Protein AF-A0A5P0ZSM6-F1 (afdb_monomer)

Foldseek 3Di:
DVVVVVVVVVCVVPPVPDLLCLLVQLVVLVVVCVVVLVVCLVPDDLVVLVVLLVVLLVLQAVLLQVLLVDDPVCSVVSPPDPVRNPQRHSNVSSVVSVLVNLVPDDLVPDDLVVLVCQLVCLVVVLVVSVVVRPPQDDSPGSPNSRYSSVVSNVSSVSSNVVVVVVPDPDPVVVVVCVVCVLLVQQLSVCLVVVCVVVVVVCVVPPPDDDPVSVVVSVVVSSVVSSVVSVVLCVDQPSVCVRRVDHPPDD

Sequence (250 aa):
SFKNVFSVVKTILYHPTSPTLWFMYPLIGIYILSPVIKTFVQNATTEMLVYVTAIWLVTCSLLPSLAVLLPKDMQTILELSPVASFFLVGGFTGYFILGYLLTKVKIENTNNWVLLAIFLIAGISGNYVSTAVPQIYDVNNGYYVTSIFIPIMSVAAFILLQKWGSRIKSPTTIKTFEFLSPLVFGVYLVHNLLILYVEPWFTNHVAIHGLAATFMRYIVVAILSIVIIWILNLIPGINYLLTGNSRKKK

Structure (mmCIF, N/CA/C/O backbone):
data_AF-A0A5P0ZSM6-F1
#
_entry.id   AF-A0A5P0ZSM6-F1
#
loop_
_atom_site.group_PDB
_atom_site.id
_atom_site.type_symbol
_atom_site.label_atom_id
_atom_site.label_alt_id
_atom_site.label_comp_id
_atom_site.label_asym_id
_atom_site.label_entity_id
_atom_site.label_seq_id
_atom_site.pdbx_PDB_ins_code
_atom_site.Cartn_x
_atom_site.Cartn_y
_atom_site.Cartn_z
_atom_site.occupancy
_atom_site.B_iso_or_equiv
_atom_site.auth_seq_id
_atom_site.auth_comp_id
_atom_site.auth_asym_id
_atom_site.auth_atom_id
_atom_site.pdbx_PDB_model_num
ATOM 1 N N . SER A 1 1 ? 5.399 -35.659 -15.687 1.00 47.53 1 SER A N 1
ATOM 2 C CA . SER A 1 1 ? 6.301 -36.299 -14.706 1.00 47.53 1 SER A CA 1
ATOM 3 C C . SER A 1 1 ? 6.266 -35.507 -13.403 1.00 47.53 1 SER A C 1
ATOM 5 O O . SER A 1 1 ? 6.729 -34.373 -13.384 1.00 47.53 1 SER A O 1
ATOM 7 N N . PHE A 1 2 ? 5.664 -36.055 -12.338 1.00 43.56 2 PHE A N 1
ATOM 8 C CA . PHE A 1 2 ? 5.436 -35.376 -11.044 1.00 43.56 2 PHE A CA 1
ATOM 9 C C . PHE A 1 2 ? 6.713 -34.832 -10.372 1.00 43.56 2 PHE A C 1
ATOM 11 O O . PHE A 1 2 ? 6.643 -33.861 -9.621 1.00 43.56 2 PHE A O 1
ATOM 18 N N . LYS A 1 3 ? 7.888 -35.391 -10.693 1.00 45.47 3 LYS A N 1
ATOM 19 C CA . LYS A 1 3 ? 9.190 -34.912 -10.197 1.00 45.47 3 LYS A CA 1
ATOM 20 C C . LYS A 1 3 ? 9.524 -33.485 -10.655 1.00 45.47 3 LYS A C 1
ATOM 22 O O . LYS A 1 3 ? 10.112 -32.741 -9.879 1.00 45.47 3 LYS A O 1
ATOM 27 N N . ASN A 1 4 ? 9.076 -33.081 -11.849 1.00 57.59 4 ASN A N 1
ATOM 28 C CA . ASN A 1 4 ? 9.259 -31.710 -12.343 1.00 57.59 4 ASN A CA 1
ATOM 29 C C . ASN A 1 4 ? 8.321 -30.712 -11.657 1.00 57.59 4 ASN A C 1
ATOM 31 O O . ASN A 1 4 ? 8.662 -29.548 -11.518 1.00 57.59 4 ASN A O 1
ATOM 35 N N . VAL A 1 5 ? 7.143 -31.152 -11.206 1.00 59.94 5 VAL A N 1
ATOM 36 C CA . VAL A 1 5 ? 6.208 -30.267 -10.495 1.00 59.94 5 VAL A CA 1
ATOM 37 C C . VAL A 1 5 ? 6.746 -29.960 -9.102 1.00 59.94 5 VAL A C 1
ATOM 39 O O . VAL A 1 5 ? 6.776 -28.804 -8.708 1.00 59.94 5 VAL A O 1
ATOM 42 N N . PHE A 1 6 ? 7.246 -30.967 -8.381 1.00 54.91 6 PHE A N 1
ATOM 43 C CA . PHE A 1 6 ? 7.847 -30.754 -7.063 1.00 54.91 6 PHE A CA 1
ATOM 44 C C . PHE A 1 6 ? 9.126 -29.918 -7.116 1.00 54.91 6 PHE A C 1
ATOM 46 O O . PHE A 1 6 ? 9.332 -29.094 -6.230 1.00 54.91 6 PHE A O 1
ATOM 53 N N . SER A 1 7 ? 9.968 -30.087 -8.142 1.00 55.31 7 SER A N 1
ATOM 54 C CA . SER A 1 7 ? 11.145 -29.232 -8.311 1.00 55.31 7 SER A CA 1
ATOM 55 C C . SER A 1 7 ? 10.753 -27.796 -8.648 1.00 55.31 7 SER A C 1
ATOM 57 O O . SER A 1 7 ? 11.293 -26.889 -8.034 1.00 55.31 7 SER A O 1
ATOM 59 N N . VAL A 1 8 ? 9.759 -27.577 -9.516 1.00 59.50 8 VAL A N 1
ATOM 60 C CA . VAL A 1 8 ? 9.237 -26.236 -9.833 1.00 59.50 8 VAL A CA 1
ATOM 61 C C . VAL A 1 8 ? 8.586 -25.583 -8.613 1.00 59.50 8 VAL A C 1
ATOM 63 O O . VAL A 1 8 ? 8.869 -24.426 -8.331 1.00 59.50 8 VAL A O 1
ATOM 66 N N . VAL A 1 9 ? 7.784 -26.316 -7.836 1.00 58.47 9 VAL A N 1
ATOM 67 C CA . VAL A 1 9 ? 7.204 -25.824 -6.574 1.00 58.47 9 VAL A CA 1
ATOM 68 C C . VAL A 1 9 ? 8.307 -25.474 -5.577 1.00 58.47 9 VAL A C 1
ATOM 70 O O . VAL A 1 9 ? 8.251 -24.420 -4.955 1.00 58.47 9 VAL A O 1
ATOM 73 N N . LYS A 1 10 ? 9.348 -26.304 -5.459 1.00 53.75 10 LYS A N 1
ATOM 74 C CA . LYS A 1 10 ? 10.505 -26.021 -4.604 1.00 53.75 10 LYS A CA 1
ATOM 75 C C . LYS A 1 10 ? 11.264 -24.782 -5.095 1.00 53.75 10 LYS A C 1
ATOM 77 O O . LYS A 1 10 ? 11.580 -23.910 -4.300 1.00 53.75 10 LYS A O 1
ATOM 82 N N . THR A 1 11 ? 11.492 -24.633 -6.393 1.00 55.41 11 THR A N 1
ATOM 83 C CA . THR A 1 11 ? 12.140 -23.439 -6.947 1.00 55.41 11 THR A CA 1
ATOM 84 C C . THR A 1 11 ? 11.299 -22.183 -6.719 1.00 55.41 11 THR A C 1
ATOM 86 O O . THR A 1 11 ? 11.859 -21.190 -6.284 1.00 55.41 11 THR A O 1
ATOM 89 N N . ILE A 1 12 ? 9.975 -22.236 -6.898 1.00 58.00 12 ILE A N 1
ATOM 90 C CA . ILE A 1 12 ? 9.053 -21.124 -6.600 1.00 58.00 12 ILE A CA 1
ATOM 91 C C . ILE A 1 12 ? 9.015 -20.802 -5.099 1.00 58.00 12 ILE A C 1
ATOM 93 O O . ILE A 1 12 ? 8.827 -19.651 -4.730 1.00 58.00 12 ILE A O 1
ATOM 97 N N . LEU A 1 13 ? 9.166 -21.786 -4.212 1.00 52.44 13 LEU A N 1
ATOM 98 C CA . LEU A 1 13 ? 9.126 -21.561 -2.762 1.00 52.44 13 LEU A CA 1
ATOM 99 C C . LEU A 1 13 ? 10.441 -21.014 -2.196 1.00 52.44 13 LEU A C 1
ATOM 101 O O . LEU A 1 13 ? 10.403 -20.236 -1.249 1.00 52.44 13 LEU A O 1
ATOM 105 N N . TYR A 1 14 ? 11.584 -21.430 -2.746 1.00 45.16 14 TYR A N 1
ATOM 106 C CA . TYR A 1 14 ? 12.905 -21.134 -2.179 1.00 45.16 14 TYR A CA 1
ATOM 107 C C . TYR A 1 14 ? 13.700 -20.077 -2.951 1.00 45.16 14 TYR A C 1
ATOM 109 O O . TYR A 1 14 ? 14.636 -19.507 -2.398 1.00 45.16 14 TYR A O 1
ATOM 117 N N . HIS A 1 15 ? 13.329 -19.783 -4.198 1.00 45.53 15 HIS A N 1
ATOM 118 C CA . HIS A 1 15 ? 13.915 -18.701 -4.978 1.00 45.53 15 HIS A CA 1
ATOM 119 C C . HIS A 1 15 ? 12.792 -17.810 -5.512 1.00 45.53 15 HIS A C 1
ATOM 121 O O . HIS A 1 15 ? 11.894 -18.322 -6.185 1.00 45.53 15 HIS A O 1
ATOM 127 N N . PRO A 1 16 ? 12.815 -16.485 -5.273 1.00 47.09 16 PRO A N 1
ATOM 128 C CA . PRO A 1 16 ? 11.906 -15.595 -5.970 1.00 47.09 16 PRO A CA 1
ATOM 129 C C . PRO A 1 16 ? 12.236 -15.682 -7.464 1.00 47.09 16 PRO A C 1
ATOM 131 O O . PRO A 1 16 ? 13.189 -15.083 -7.949 1.00 47.09 16 PRO A O 1
ATOM 134 N N . THR A 1 17 ? 11.449 -16.456 -8.213 1.00 47.47 17 THR A N 1
ATOM 135 C CA . THR A 1 17 ? 11.568 -16.577 -9.675 1.00 47.47 17 THR A CA 1
ATOM 136 C C . THR A 1 17 ? 11.282 -15.244 -10.377 1.00 47.47 17 THR A C 1
ATOM 138 O O . THR A 1 17 ? 11.544 -15.105 -11.567 1.00 47.47 17 THR A O 1
ATOM 141 N N . SER A 1 18 ? 10.753 -14.259 -9.640 1.00 52.56 18 SER A N 1
ATOM 142 C CA . SER A 1 18 ? 10.662 -12.858 -10.034 1.00 52.56 18 SER A CA 1
ATOM 143 C C . SER A 1 18 ? 10.715 -11.918 -8.806 1.00 52.56 18 SER A C 1
ATOM 145 O O . SER A 1 18 ? 10.079 -12.231 -7.792 1.00 52.56 18 SER A O 1
ATOM 147 N N . PRO A 1 19 ? 11.361 -10.733 -8.912 1.00 56.53 19 PRO A N 1
ATOM 148 C CA . PRO A 1 19 ? 11.331 -9.656 -7.915 1.00 56.53 19 PRO A CA 1
ATOM 149 C C . PRO A 1 19 ? 9.946 -9.086 -7.591 1.00 56.53 19 PRO A C 1
ATOM 151 O O . PRO A 1 19 ? 9.857 -8.210 -6.743 1.00 56.53 19 PRO A O 1
ATOM 154 N N . THR A 1 20 ? 8.863 -9.510 -8.252 1.00 57.12 20 THR A N 1
ATOM 155 C CA . THR A 1 20 ? 7.499 -9.034 -7.951 1.00 57.12 20 THR A CA 1
ATOM 156 C C . THR A 1 20 ? 6.663 -10.032 -7.160 1.00 57.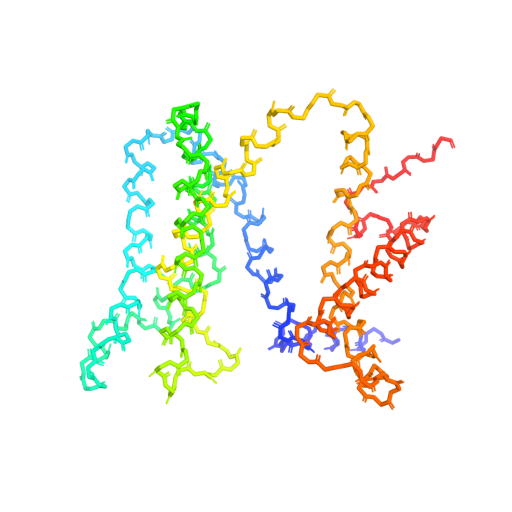12 20 THR A C 1
ATOM 158 O O . THR A 1 20 ? 5.756 -9.617 -6.441 1.00 57.12 20 THR A O 1
ATOM 161 N N . LEU A 1 21 ? 6.975 -11.330 -7.237 1.00 65.56 21 LEU A N 1
ATOM 162 C CA . LEU A 1 21 ? 6.226 -12.389 -6.549 1.00 65.56 21 LEU A CA 1
ATOM 163 C C . LEU A 1 21 ? 6.604 -12.524 -5.072 1.00 65.56 21 LEU A C 1
ATOM 165 O O . LEU A 1 21 ? 5.923 -13.230 -4.333 1.00 65.56 21 LEU A O 1
ATOM 169 N N . TRP A 1 22 ? 7.647 -11.827 -4.614 1.00 68.69 22 TRP A N 1
ATOM 170 C CA . TRP A 1 22 ? 8.063 -11.861 -3.212 1.00 68.69 22 TRP A CA 1
ATOM 171 C C . TRP A 1 22 ? 6.959 -11.412 -2.248 1.00 68.69 22 TRP A C 1
ATOM 173 O O . TRP A 1 22 ? 6.912 -11.899 -1.125 1.00 68.69 22 TRP A O 1
ATOM 183 N N . PHE A 1 23 ? 6.044 -10.535 -2.677 1.00 69.50 23 PHE A N 1
ATOM 184 C CA . PHE A 1 23 ? 4.922 -10.090 -1.849 1.00 69.50 23 PHE A CA 1
ATOM 185 C C . PHE A 1 23 ? 3.826 -11.167 -1.690 1.00 69.50 23 PHE A C 1
ATOM 187 O O . PHE A 1 23 ? 2.991 -11.073 -0.793 1.00 69.50 23 PHE A O 1
ATOM 194 N N . MET A 1 24 ? 3.869 -12.268 -2.450 1.00 73.25 24 MET A N 1
ATOM 195 C CA . MET A 1 24 ? 2.993 -13.420 -2.198 1.00 73.25 24 MET A CA 1
ATOM 196 C C . MET A 1 24 ? 3.317 -14.138 -0.890 1.00 73.25 24 MET A C 1
ATOM 198 O O . MET A 1 24 ? 2.395 -14.553 -0.190 1.00 73.25 24 MET A O 1
ATOM 202 N N . TYR A 1 25 ? 4.597 -14.282 -0.539 1.00 72.19 25 TYR A N 1
ATOM 203 C CA . TYR A 1 25 ? 5.002 -14.944 0.705 1.00 72.19 25 TYR A CA 1
ATOM 204 C C . TYR A 1 25 ? 4.432 -14.260 1.966 1.00 72.19 25 TYR A C 1
ATOM 206 O O . TYR A 1 25 ? 3.797 -14.956 2.765 1.00 72.19 25 TYR A O 1
ATOM 214 N N . PRO A 1 26 ? 4.570 -12.927 2.159 1.00 72.19 26 PRO A N 1
ATOM 215 C CA . PRO A 1 26 ? 3.960 -12.242 3.289 1.00 72.19 26 PRO A CA 1
ATOM 216 C C . PRO A 1 26 ? 2.431 -12.270 3.202 1.00 72.19 26 PRO A C 1
ATOM 218 O O . PRO A 1 26 ? 1.774 -12.482 4.218 1.00 72.19 26 PRO A O 1
ATOM 221 N N . LEU A 1 27 ? 1.848 -12.140 2.003 1.00 77.19 27 LEU A N 1
ATOM 222 C CA . LEU A 1 27 ? 0.398 -12.189 1.821 1.00 77.19 27 LEU A CA 1
ATOM 223 C C . LEU A 1 27 ? -0.181 -13.527 2.301 1.00 77.19 27 LEU A C 1
ATOM 225 O O . LEU A 1 27 ? -1.102 -13.525 3.110 1.00 77.19 27 LEU A O 1
ATOM 229 N N . ILE A 1 28 ? 0.392 -14.666 1.903 1.00 79.25 28 ILE A N 1
ATOM 230 C CA . ILE A 1 28 ? -0.037 -15.989 2.391 1.00 79.25 28 ILE A CA 1
ATOM 231 C C . ILE A 1 28 ? 0.058 -16.061 3.922 1.00 79.25 28 ILE A C 1
ATOM 233 O O . ILE A 1 28 ? -0.896 -16.490 4.574 1.00 79.25 28 ILE A O 1
ATOM 237 N N . GLY A 1 29 ? 1.169 -15.592 4.501 1.00 79.00 29 GLY A N 1
ATOM 238 C CA . GLY A 1 29 ? 1.360 -15.561 5.952 1.00 79.00 29 GLY A CA 1
ATOM 239 C C . GLY A 1 29 ? 0.264 -14.774 6.675 1.00 79.00 29 GLY A C 1
ATOM 240 O O . GLY A 1 29 ? -0.310 -15.255 7.651 1.00 79.00 29 GLY A O 1
ATOM 241 N N . ILE A 1 30 ? -0.099 -13.599 6.161 1.00 80.25 30 ILE A N 1
ATOM 242 C CA . ILE A 1 30 ? -1.153 -12.778 6.762 1.00 80.25 30 ILE A CA 1
ATOM 243 C C . ILE A 1 30 ? -2.535 -13.406 6.586 1.00 80.25 30 ILE A C 1
ATOM 245 O O . ILE A 1 30 ? -3.349 -13.331 7.500 1.00 80.25 30 ILE A O 1
ATOM 249 N N . TYR A 1 31 ? -2.826 -14.042 5.449 1.00 82.31 31 TYR A N 1
ATOM 250 C CA . TYR A 1 31 ? -4.112 -14.717 5.251 1.00 82.31 31 TYR A CA 1
ATOM 251 C C . TYR A 1 31 ? -4.299 -15.881 6.230 1.00 82.31 31 TYR A C 1
ATOM 253 O O . TYR A 1 31 ? -5.390 -16.044 6.775 1.00 82.31 31 TYR A O 1
ATOM 261 N N . ILE A 1 32 ? -3.234 -16.634 6.519 1.00 84.19 32 ILE A N 1
ATOM 262 C CA . ILE A 1 32 ? -3.245 -17.676 7.556 1.00 84.19 32 ILE A CA 1
ATOM 263 C C . ILE A 1 32 ? -3.488 -17.062 8.944 1.00 84.19 32 ILE A C 1
ATOM 265 O O . ILE A 1 32 ? -4.254 -17.610 9.735 1.00 84.19 32 ILE A O 1
ATOM 269 N N . LEU A 1 33 ? -2.880 -15.908 9.237 1.00 84.44 33 LEU A N 1
ATOM 270 C CA . LEU A 1 33 ? -3.062 -15.200 10.508 1.00 84.44 33 LEU A CA 1
ATOM 271 C C . LEU A 1 33 ? -4.349 -14.371 10.593 1.00 84.44 33 LEU A C 1
ATOM 273 O O . LEU A 1 33 ? -4.722 -13.942 11.683 1.00 84.44 33 LEU A O 1
ATOM 277 N N . SER A 1 34 ? -5.056 -14.161 9.484 1.00 86.56 34 SER A N 1
ATOM 278 C CA . SER A 1 34 ? -6.271 -13.349 9.404 1.00 86.56 34 SER A CA 1
ATOM 279 C C . SER A 1 34 ? -7.320 -13.675 10.479 1.00 86.56 34 SER A C 1
ATOM 281 O O . SER A 1 34 ? -7.778 -12.733 11.129 1.00 86.56 34 SER A O 1
ATOM 283 N N . PRO A 1 35 ? -7.689 -14.948 10.756 1.00 87.69 35 PRO A N 1
ATOM 284 C CA . PRO A 1 35 ? -8.624 -15.261 11.840 1.00 87.69 35 PRO A CA 1
ATOM 285 C C . PRO A 1 35 ? -8.110 -14.822 13.217 1.00 87.69 35 PRO A C 1
ATOM 287 O O . PRO A 1 35 ? -8.885 -14.306 14.019 1.00 87.69 35 PRO A O 1
ATOM 290 N N . VAL A 1 36 ? -6.809 -14.968 13.480 1.00 87.75 36 VAL A N 1
ATOM 291 C CA . VAL A 1 36 ? -6.187 -14.561 14.749 1.00 87.75 36 VAL A CA 1
ATOM 292 C C . VAL A 1 36 ? -6.189 -13.041 14.879 1.00 87.75 36 VAL A C 1
ATOM 294 O O . VAL A 1 36 ? -6.639 -12.513 15.895 1.00 87.75 36 VAL A O 1
ATOM 297 N N . ILE A 1 37 ? -5.756 -12.332 13.830 1.00 87.56 37 ILE A N 1
ATOM 298 C CA . ILE A 1 37 ? -5.754 -10.864 13.777 1.00 87.56 37 ILE A CA 1
ATOM 299 C C . ILE A 1 37 ? -7.179 -10.341 13.969 1.00 87.56 37 ILE A C 1
ATOM 301 O O . ILE A 1 37 ? -7.397 -9.430 14.762 1.00 87.56 37 ILE A O 1
ATOM 305 N N . LYS A 1 38 ? -8.165 -10.945 13.299 1.00 88.94 38 LYS A N 1
ATOM 306 C CA . LYS A 1 38 ? -9.576 -10.573 13.425 1.00 88.94 38 LYS A CA 1
ATOM 307 C C . LYS A 1 38 ? -10.069 -10.714 14.864 1.00 88.94 38 LYS A C 1
ATOM 309 O O . LYS A 1 38 ? -10.628 -9.758 15.395 1.00 88.94 38 LYS A O 1
ATOM 314 N N . THR A 1 39 ? -9.841 -11.862 15.503 1.00 90.69 39 THR A N 1
ATOM 315 C CA . THR A 1 39 ? -10.239 -12.078 16.901 1.00 90.69 39 THR A CA 1
ATOM 316 C C . THR A 1 39 ? -9.532 -11.101 17.840 1.00 90.69 39 THR A C 1
ATOM 318 O O . THR A 1 39 ? -10.177 -10.525 18.714 1.00 90.69 39 THR A O 1
ATOM 321 N N . PHE A 1 40 ? -8.236 -10.853 17.649 1.00 90.12 40 PHE A N 1
ATOM 322 C CA . PHE A 1 40 ? -7.484 -9.890 18.455 1.00 90.12 40 PHE A CA 1
ATOM 323 C C . PHE A 1 40 ? -8.072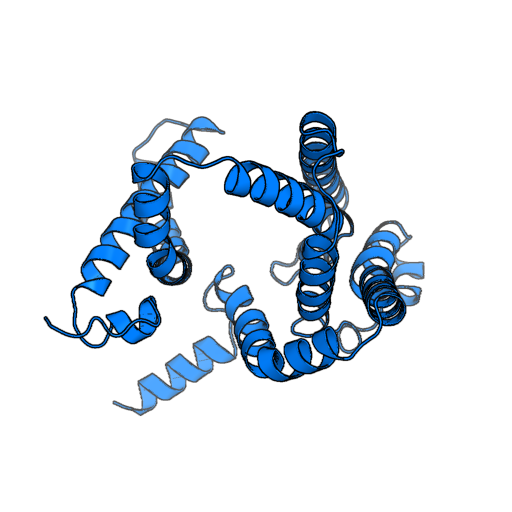 -8.478 18.344 1.00 90.12 40 PHE A C 1
ATOM 325 O O . PHE A 1 40 ? -8.412 -7.855 19.343 1.00 90.12 40 PHE A O 1
ATOM 332 N N . VAL A 1 41 ? -8.272 -8.001 17.119 1.00 90.62 41 VAL A N 1
ATOM 333 C CA . VAL A 1 41 ? -8.733 -6.642 16.819 1.00 90.62 41 VAL A CA 1
ATOM 334 C C . VAL A 1 41 ? -10.184 -6.375 17.259 1.00 90.62 41 VAL A C 1
ATOM 336 O O . VAL A 1 41 ? -10.555 -5.229 17.533 1.00 90.62 41 VAL A O 1
ATOM 339 N N . GLN A 1 42 ? -11.012 -7.419 17.337 1.00 89.00 42 GLN A N 1
ATOM 340 C CA . GLN A 1 42 ? -12.389 -7.328 17.830 1.00 89.00 42 GLN A CA 1
ATOM 341 C C . GLN A 1 42 ? -12.483 -7.267 19.358 1.00 89.00 42 GLN A C 1
ATOM 343 O O . GLN A 1 42 ? -13.375 -6.596 19.870 1.00 89.00 42 GLN A O 1
ATOM 348 N N . ASN A 1 43 ? -11.583 -7.946 20.072 1.00 91.81 43 ASN A N 1
ATOM 349 C CA . ASN A 1 43 ? -11.630 -8.046 21.534 1.00 91.81 43 ASN A CA 1
ATOM 350 C C . ASN A 1 43 ? -10.698 -7.051 22.246 1.00 91.81 43 ASN A C 1
ATOM 352 O O . ASN A 1 43 ? -10.923 -6.724 23.408 1.00 91.81 43 ASN A O 1
ATOM 356 N N . ALA A 1 44 ? -9.648 -6.573 21.576 1.00 91.38 44 ALA A N 1
ATOM 357 C CA . ALA A 1 44 ? -8.705 -5.621 22.149 1.00 91.38 44 ALA A CA 1
ATOM 358 C C . ALA A 1 44 ? -9.308 -4.213 22.277 1.00 91.38 44 ALA A C 1
ATOM 360 O O . ALA A 1 44 ? -10.083 -3.752 21.433 1.00 91.38 44 ALA A O 1
ATOM 361 N N . THR A 1 45 ? -8.892 -3.491 23.319 1.00 92.12 45 THR A N 1
ATOM 362 C CA . THR A 1 45 ? -9.241 -2.078 23.496 1.00 92.12 45 THR A CA 1
ATOM 363 C C . THR A 1 45 ? -8.546 -1.212 22.443 1.00 92.12 45 THR A C 1
ATOM 365 O O . THR A 1 45 ? -7.477 -1.552 21.931 1.00 92.12 45 THR A O 1
ATOM 368 N N . THR A 1 46 ? -9.126 -0.053 22.119 1.00 90.38 46 THR A N 1
ATOM 369 C CA . THR A 1 46 ? -8.519 0.888 21.160 1.00 90.38 46 THR A CA 1
ATOM 370 C C . THR A 1 46 ? -7.117 1.323 21.599 1.00 90.38 46 THR A C 1
ATOM 372 O O . THR A 1 46 ? -6.225 1.413 20.761 1.00 90.38 46 THR A O 1
ATOM 375 N N . GLU A 1 47 ? -6.898 1.527 22.900 1.00 91.88 47 GLU A N 1
ATOM 376 C CA . GLU A 1 47 ? -5.587 1.872 23.467 1.00 91.88 47 GLU A CA 1
ATOM 377 C C . GLU A 1 47 ? -4.545 0.781 23.210 1.00 91.88 47 GLU A C 1
ATOM 379 O O . GLU A 1 47 ? -3.436 1.080 22.772 1.00 91.88 47 GLU A O 1
ATOM 384 N N . MET A 1 48 ? -4.916 -0.491 23.392 1.00 89.94 48 MET A N 1
ATOM 385 C CA . MET A 1 48 ? -4.030 -1.622 23.118 1.00 89.94 48 MET A CA 1
ATOM 386 C C . MET A 1 48 ? -3.676 -1.711 21.630 1.00 89.94 48 MET A C 1
ATOM 388 O O . MET A 1 48 ? -2.523 -1.951 21.277 1.00 89.94 48 MET A O 1
ATOM 392 N N . LEU A 1 49 ? -4.649 -1.481 20.747 1.00 91.12 49 LEU A N 1
ATOM 393 C CA . LEU A 1 49 ? -4.410 -1.470 19.304 1.00 91.12 49 LEU A CA 1
ATOM 394 C C . LEU A 1 49 ? -3.463 -0.337 18.895 1.00 91.12 49 LEU A C 1
ATOM 396 O O . LEU A 1 49 ? -2.563 -0.562 18.085 1.00 91.12 49 LEU A O 1
ATOM 400 N N . VAL A 1 50 ? -3.626 0.858 19.472 1.00 92.06 50 VAL A N 1
ATOM 401 C CA . VAL A 1 50 ? -2.714 1.991 19.255 1.00 92.06 50 VAL A CA 1
ATOM 402 C C . VAL A 1 50 ? -1.320 1.667 19.786 1.00 92.06 50 VAL A C 1
ATOM 404 O O . VAL A 1 50 ? -0.346 1.890 19.075 1.00 92.06 50 VAL A O 1
ATOM 407 N N . TYR A 1 51 ? -1.216 1.085 20.981 1.00 90.06 51 TYR A N 1
ATOM 408 C CA . TYR A 1 51 ? 0.055 0.686 21.587 1.00 90.06 51 TYR A CA 1
ATOM 409 C C . TYR A 1 51 ? 0.824 -0.320 20.720 1.00 90.06 51 TYR A C 1
ATOM 411 O O . TYR A 1 51 ? 1.981 -0.083 20.377 1.00 90.06 51 TYR A O 1
ATOM 419 N N . VAL A 1 52 ? 0.173 -1.407 20.291 1.00 88.94 52 VAL A N 1
ATOM 420 C CA . VAL A 1 52 ? 0.791 -2.423 19.422 1.00 88.94 52 VAL A CA 1
ATOM 421 C C . VAL A 1 52 ? 1.191 -1.822 18.075 1.00 88.94 52 VAL A C 1
ATOM 423 O O . VAL A 1 52 ? 2.286 -2.088 17.581 1.00 88.94 52 VAL A O 1
ATOM 426 N N . THR A 1 53 ? 0.340 -0.969 17.499 1.00 89.94 53 THR A N 1
ATOM 427 C CA . THR A 1 53 ? 0.647 -0.286 16.236 1.00 89.94 53 THR A CA 1
ATOM 428 C C . THR A 1 53 ? 1.826 0.669 16.393 1.00 89.94 53 THR A C 1
ATOM 430 O O . THR A 1 53 ? 2.672 0.716 15.509 1.00 89.94 53 THR A O 1
ATOM 433 N N . ALA A 1 54 ? 1.933 1.393 17.510 1.00 88.31 54 ALA A N 1
ATOM 434 C CA . ALA A 1 54 ? 3.048 2.291 17.791 1.00 88.31 54 ALA A CA 1
ATOM 435 C C . ALA A 1 54 ? 4.367 1.524 17.955 1.00 88.31 54 ALA A C 1
ATOM 437 O O . ALA A 1 54 ? 5.364 1.901 17.346 1.00 88.31 54 ALA A O 1
ATOM 438 N N . ILE A 1 55 ? 4.367 0.412 18.701 1.00 86.56 55 ILE A N 1
ATOM 439 C CA . ILE A 1 55 ? 5.540 -0.470 18.814 1.00 86.56 55 ILE A CA 1
ATOM 440 C C . ILE A 1 55 ? 5.961 -0.978 17.442 1.00 86.56 55 ILE A C 1
ATOM 442 O O . ILE A 1 55 ? 7.145 -0.951 17.110 1.00 86.56 55 ILE A O 1
ATOM 446 N N . TRP A 1 56 ? 5.005 -1.426 16.632 1.00 87.00 56 TRP A N 1
ATOM 447 C CA . TRP A 1 56 ? 5.281 -1.876 15.277 1.00 87.00 56 TRP A CA 1
ATOM 448 C C . TRP A 1 56 ? 5.876 -0.751 14.421 1.00 87.00 56 TRP A C 1
ATOM 450 O O . TRP A 1 56 ? 6.912 -0.951 13.796 1.00 87.00 56 TRP A O 1
ATOM 460 N N . LEU A 1 57 ? 5.291 0.448 14.448 1.00 86.00 57 LEU A N 1
ATOM 461 C CA . LEU A 1 57 ? 5.784 1.606 13.700 1.00 86.00 57 LEU A CA 1
ATOM 462 C C . LEU A 1 57 ? 7.216 1.964 14.105 1.00 86.00 57 LEU A C 1
ATOM 464 O O . LEU A 1 57 ? 8.047 2.264 13.252 1.00 86.00 57 LEU A O 1
ATOM 468 N N . VAL A 1 58 ? 7.520 1.900 15.403 1.00 83.38 58 VAL A N 1
ATOM 469 C CA . VAL A 1 58 ? 8.858 2.187 15.920 1.00 83.38 58 VAL A CA 1
ATOM 470 C C . VAL A 1 58 ? 9.849 1.106 15.498 1.00 83.38 58 VAL A C 1
ATOM 472 O O . VAL A 1 58 ? 10.885 1.416 14.918 1.00 83.38 58 VAL A O 1
ATOM 475 N N . THR A 1 59 ? 9.530 -0.160 15.749 1.00 77.00 59 THR A N 1
ATOM 476 C CA . THR A 1 59 ? 10.463 -1.280 15.549 1.00 77.00 59 THR A CA 1
ATOM 477 C C . THR A 1 59 ? 10.641 -1.661 14.084 1.00 77.00 59 THR A C 1
ATOM 479 O O . THR A 1 59 ? 11.756 -1.936 13.655 1.00 77.00 59 THR A O 1
ATOM 482 N N . CYS A 1 60 ? 9.559 -1.652 13.306 1.00 75.75 60 CYS A N 1
ATOM 483 C CA . CYS A 1 60 ? 9.552 -2.094 11.916 1.00 75.75 60 CYS A CA 1
ATOM 484 C C . CYS A 1 60 ? 9.729 -0.950 10.919 1.00 75.75 60 CYS A C 1
ATOM 486 O O . CYS A 1 60 ? 9.988 -1.246 9.754 1.00 75.75 60 CYS A O 1
ATOM 488 N N . SER A 1 61 ? 9.596 0.320 11.334 1.00 77.69 61 SER A N 1
ATOM 489 C CA . SER A 1 61 ? 9.774 1.442 10.406 1.00 77.69 61 SER A CA 1
ATOM 490 C C . SER A 1 61 ? 10.678 2.572 10.871 1.00 77.69 61 SER A C 1
ATOM 492 O O . SER A 1 61 ? 11.603 2.946 10.148 1.00 77.69 61 SER A O 1
ATOM 494 N N . LEU A 1 62 ? 10.462 3.118 12.067 1.00 79.50 62 LEU A N 1
ATOM 495 C CA . LEU A 1 62 ? 11.234 4.263 12.549 1.00 79.50 62 LEU A CA 1
ATOM 496 C C . LEU A 1 62 ? 12.699 3.894 12.801 1.00 79.50 62 LEU A C 1
ATOM 498 O O . LEU A 1 62 ? 13.581 4.577 12.292 1.00 79.50 62 LEU A O 1
ATOM 502 N N . LEU A 1 63 ? 12.962 2.811 13.539 1.00 75.00 63 LEU A N 1
ATOM 503 C CA . LEU A 1 63 ? 14.322 2.367 13.855 1.00 75.00 63 LEU A CA 1
ATOM 504 C C . LEU A 1 63 ? 15.131 2.029 12.590 1.00 75.00 63 LEU A C 1
ATOM 506 O O . LEU A 1 63 ? 16.211 2.602 12.443 1.00 75.00 63 LEU A O 1
ATOM 510 N N . PRO A 1 64 ? 14.617 1.232 11.626 1.00 72.31 64 PRO A N 1
ATOM 511 C CA . PRO A 1 64 ? 15.299 1.030 10.347 1.00 72.31 64 PRO A CA 1
ATOM 512 C C . PRO A 1 64 ? 15.545 2.335 9.582 1.00 72.31 64 PRO A C 1
ATOM 514 O O . PRO A 1 64 ? 16.597 2.510 8.976 1.00 72.31 64 PRO A O 1
ATOM 517 N N . SER A 1 65 ? 14.600 3.281 9.631 1.00 73.19 65 SER A N 1
ATOM 518 C CA . SER A 1 65 ? 14.747 4.576 8.954 1.00 73.19 65 SER A CA 1
ATOM 519 C C . SER A 1 65 ? 15.850 5.439 9.562 1.00 73.19 65 SER A C 1
ATOM 521 O O . SER A 1 65 ? 16.588 6.087 8.825 1.00 73.19 65 SER A O 1
ATOM 523 N N . LEU A 1 66 ? 15.977 5.430 10.891 1.00 74.25 66 LEU A N 1
ATOM 524 C CA . LEU A 1 66 ? 17.011 6.159 11.624 1.00 74.25 66 LEU A CA 1
ATOM 525 C C . LEU A 1 66 ? 18.387 5.500 11.501 1.00 74.25 66 LEU A C 1
ATOM 527 O O . LEU A 1 66 ? 19.380 6.215 11.395 1.00 74.25 66 LEU A O 1
ATOM 531 N N . ALA A 1 67 ? 18.451 4.165 11.466 1.00 70.44 67 ALA A N 1
ATOM 532 C CA . ALA A 1 67 ? 19.701 3.426 11.291 1.00 70.44 67 ALA A CA 1
ATOM 533 C C . ALA A 1 67 ? 20.432 3.854 10.009 1.00 70.44 67 ALA A C 1
ATOM 535 O O . ALA A 1 67 ? 21.637 4.075 10.024 1.00 70.44 67 ALA A O 1
ATOM 536 N N . VAL A 1 68 ? 19.691 4.087 8.925 1.00 66.06 68 VAL A N 1
ATOM 537 C CA . VAL A 1 68 ? 20.253 4.526 7.637 1.00 66.06 68 VAL A CA 1
ATOM 538 C C . VAL A 1 68 ? 20.836 5.945 7.668 1.00 66.06 68 VAL A C 1
ATOM 540 O O . VAL A 1 68 ? 21.689 6.272 6.846 1.00 66.06 68 VAL A O 1
ATOM 543 N N . LEU A 1 69 ? 20.434 6.781 8.629 1.00 67.19 69 LEU A N 1
ATOM 544 C CA . LEU A 1 69 ? 21.004 8.118 8.825 1.00 67.19 69 LEU A CA 1
ATOM 545 C C . LEU A 1 69 ? 22.266 8.106 9.704 1.00 67.19 69 LEU A C 1
ATOM 547 O O . LEU A 1 69 ? 22.936 9.134 9.810 1.00 67.19 69 LEU A O 1
ATOM 551 N N . LEU A 1 70 ? 22.597 6.975 10.338 1.00 66.94 70 LEU A N 1
ATOM 552 C CA . LEU A 1 70 ? 23.773 6.849 11.194 1.00 66.94 70 LEU A CA 1
ATOM 553 C C . LEU A 1 70 ? 25.029 6.431 10.406 1.00 66.94 70 LEU A C 1
ATOM 555 O O . LEU A 1 70 ? 24.934 5.687 9.422 1.00 66.94 70 LEU A O 1
ATOM 559 N N . PRO A 1 71 ? 26.229 6.852 10.860 1.00 61.75 71 PRO A N 1
ATOM 560 C CA . PRO A 1 71 ? 27.500 6.339 10.352 1.00 61.75 71 PRO A CA 1
ATOM 561 C C . PRO A 1 71 ? 27.566 4.809 10.454 1.00 61.75 71 PRO A C 1
ATOM 563 O O . PRO A 1 71 ? 27.068 4.242 11.427 1.00 61.75 71 PRO A O 1
ATOM 566 N N . LYS A 1 72 ? 28.215 4.149 9.483 1.00 60.94 72 LYS A N 1
ATOM 567 C CA . LYS A 1 72 ? 28.289 2.675 9.364 1.00 60.94 72 LYS A CA 1
ATOM 568 C C . LYS A 1 72 ? 28.703 1.963 10.657 1.00 60.94 72 LYS A C 1
ATOM 570 O O . LYS A 1 72 ? 28.162 0.908 10.961 1.00 60.94 72 LYS A O 1
ATOM 575 N N . ASP A 1 73 ? 29.571 2.578 11.455 1.00 57.81 73 ASP A N 1
ATOM 576 C CA . ASP A 1 73 ? 30.076 2.008 12.712 1.00 57.81 73 ASP A CA 1
ATOM 577 C C . ASP A 1 73 ? 29.018 1.950 13.834 1.00 57.81 73 ASP A C 1
ATOM 579 O O . ASP A 1 73 ? 29.169 1.203 14.798 1.00 57.81 73 ASP A O 1
ATOM 583 N N . MET A 1 74 ? 27.930 2.721 13.711 1.00 56.94 74 MET A N 1
ATOM 584 C CA . MET A 1 74 ? 26.812 2.768 14.662 1.00 56.94 74 MET A CA 1
ATOM 585 C C . MET A 1 74 ? 25.527 2.122 14.120 1.00 56.94 74 MET A C 1
ATOM 587 O O . MET A 1 74 ? 24.554 2.002 14.866 1.00 56.94 74 MET A O 1
ATOM 591 N N . GLN A 1 75 ? 25.506 1.686 12.852 1.00 57.59 75 GLN A N 1
ATOM 592 C CA . GLN A 1 75 ? 24.333 1.051 12.230 1.00 57.59 75 GLN A CA 1
ATOM 593 C C . GLN A 1 75 ? 23.950 -0.241 12.958 1.00 57.59 75 GLN A C 1
ATOM 595 O O . GLN A 1 75 ? 22.782 -0.440 13.283 1.00 57.59 75 GLN A O 1
ATOM 600 N N . THR A 1 76 ? 24.939 -1.032 13.374 1.00 54.97 76 THR A N 1
ATOM 601 C CA . THR A 1 76 ? 24.763 -2.295 14.110 1.00 54.97 76 THR A CA 1
ATOM 602 C C . THR A 1 76 ? 24.048 -2.141 15.461 1.00 54.97 76 THR A C 1
ATOM 604 O O . THR A 1 76 ? 23.549 -3.121 16.004 1.00 54.97 76 THR A O 1
ATOM 607 N N . ILE A 1 77 ? 23.993 -0.927 16.029 1.00 56.34 77 ILE A N 1
ATOM 608 C CA . ILE A 1 77 ? 23.325 -0.655 17.315 1.00 56.34 77 ILE A CA 1
ATOM 609 C C . ILE A 1 77 ? 21.804 -0.539 17.129 1.00 56.34 77 ILE A C 1
ATOM 611 O O . ILE A 1 77 ? 21.042 -0.906 18.023 1.00 56.34 77 ILE A O 1
ATOM 615 N N . LEU A 1 78 ? 21.358 -0.025 15.976 1.00 54.88 78 LEU A N 1
ATOM 616 C CA . LEU A 1 78 ? 19.939 0.159 15.648 1.00 54.88 78 LEU A CA 1
ATOM 617 C C . LEU A 1 78 ? 19.401 -0.886 14.665 1.00 54.88 78 LEU A C 1
ATOM 619 O O . LEU A 1 78 ? 18.184 -1.028 14.528 1.00 54.88 78 LEU A O 1
ATOM 623 N N . GLU A 1 79 ? 20.281 -1.632 14.001 1.00 54.25 79 GLU A N 1
ATOM 624 C CA . GLU A 1 79 ? 19.915 -2.812 13.231 1.00 54.25 79 GLU A CA 1
ATOM 625 C C . GLU A 1 79 ? 19.507 -3.940 14.181 1.00 54.25 79 GLU A C 1
ATOM 627 O O . GLU A 1 79 ? 20.308 -4.745 14.656 1.00 54.25 79 GLU A O 1
ATOM 632 N N . LEU A 1 80 ? 18.201 -4.025 14.437 1.00 52.91 80 LEU A N 1
ATOM 633 C CA . LEU A 1 80 ? 17.589 -5.282 14.846 1.00 52.91 80 LEU A CA 1
ATOM 634 C C . LEU A 1 80 ? 18.004 -6.335 13.810 1.00 52.91 80 LEU A C 1
ATOM 636 O O . LEU A 1 80 ? 17.699 -6.175 12.629 1.00 52.91 80 LEU A O 1
ATOM 640 N N . SER A 1 81 ? 18.729 -7.370 14.257 1.00 45.41 81 SER A N 1
ATOM 641 C CA . SER A 1 81 ? 19.195 -8.498 13.436 1.00 45.41 81 SER A CA 1
ATOM 642 C C . SER A 1 81 ? 18.168 -8.875 12.354 1.00 45.41 81 SER A C 1
ATOM 644 O O . SER A 1 81 ? 16.976 -8.879 12.658 1.00 45.41 81 SER A O 1
ATOM 646 N N . PRO A 1 82 ? 18.571 -9.285 11.137 1.00 47.53 82 PRO A N 1
ATOM 647 C CA . PRO A 1 82 ? 17.654 -9.799 10.111 1.00 47.53 82 PRO A CA 1
ATOM 648 C C . PRO A 1 82 ? 16.714 -10.926 10.591 1.00 47.53 82 PRO A C 1
ATOM 650 O O . PRO A 1 82 ? 15.708 -11.213 9.954 1.00 47.53 82 PRO A O 1
ATOM 653 N N . VAL A 1 83 ? 17.047 -11.573 11.716 1.00 38.56 83 VAL A N 1
ATOM 654 C CA . VAL A 1 83 ? 16.228 -12.585 12.405 1.00 38.56 83 VAL A CA 1
ATOM 655 C C . VAL A 1 83 ? 15.205 -11.955 13.369 1.00 38.56 83 VAL A C 1
ATOM 657 O O . VAL A 1 83 ? 14.138 -12.517 13.597 1.00 38.56 83 VAL A O 1
ATOM 660 N N . ALA A 1 84 ? 15.520 -10.788 13.935 1.00 40.97 84 ALA A N 1
ATOM 661 C CA . ALA A 1 84 ? 14.643 -9.983 14.788 1.00 40.97 84 ALA A CA 1
ATOM 662 C C . ALA A 1 84 ? 13.751 -9.020 13.986 1.00 40.97 84 ALA A C 1
ATOM 664 O O . ALA A 1 84 ? 12.678 -8.635 14.457 1.00 40.97 84 ALA A O 1
ATOM 665 N N . SER A 1 85 ? 14.155 -8.641 12.770 1.00 48.22 85 SER A N 1
ATOM 666 C CA . SER A 1 85 ? 13.256 -8.001 11.824 1.00 48.22 85 SER A CA 1
ATOM 667 C C . SER A 1 85 ? 12.221 -9.047 11.413 1.00 48.22 85 SER A C 1
ATOM 669 O O . SER A 1 85 ? 12.495 -10.022 10.720 1.00 48.22 85 SER A O 1
ATOM 671 N N . PHE A 1 86 ? 10.996 -8.885 11.909 1.00 51.09 86 PHE A N 1
ATOM 672 C CA . PHE A 1 86 ? 9.827 -9.694 11.563 1.00 51.09 86 PHE A CA 1
ATOM 673 C C . PHE A 1 86 ? 9.412 -9.454 10.092 1.00 51.09 86 PHE A C 1
ATOM 675 O O . PHE A 1 86 ? 8.269 -9.102 9.792 1.00 51.09 86 PHE A O 1
ATOM 682 N N . PHE A 1 87 ? 10.356 -9.604 9.166 1.00 51.59 87 PHE A N 1
ATOM 683 C CA . PHE A 1 87 ? 10.382 -8.964 7.858 1.00 51.59 87 PHE A CA 1
ATOM 684 C C . PHE A 1 87 ? 9.226 -9.396 6.952 1.00 51.59 87 PHE A C 1
ATOM 686 O O . PHE A 1 87 ? 8.743 -8.614 6.141 1.00 51.59 87 PHE A O 1
ATOM 693 N N . LEU A 1 88 ? 8.722 -10.618 7.128 1.00 50.91 88 LEU A N 1
ATOM 694 C CA . LEU A 1 88 ? 7.700 -11.165 6.238 1.00 50.91 88 LEU A CA 1
ATOM 695 C C . LEU A 1 88 ? 6.293 -11.189 6.840 1.00 50.91 88 LEU A C 1
ATOM 697 O O . LEU A 1 88 ? 5.328 -11.033 6.107 1.00 50.91 88 LEU A O 1
ATOM 701 N N . VAL A 1 89 ? 6.122 -11.344 8.154 1.00 52.09 89 VAL A N 1
ATOM 702 C CA . VAL A 1 89 ? 4.770 -11.510 8.728 1.00 52.09 89 VAL A CA 1
ATOM 703 C C . VAL A 1 89 ? 4.432 -10.427 9.746 1.00 52.09 89 VAL A C 1
ATOM 705 O O . VAL A 1 89 ? 3.363 -9.826 9.648 1.00 52.09 89 VAL A O 1
ATOM 708 N N . GLY A 1 90 ? 5.336 -10.088 10.670 1.00 60.81 90 GLY A N 1
ATOM 709 C CA . GLY A 1 90 ? 5.072 -9.015 11.641 1.00 60.81 90 GLY A CA 1
ATOM 710 C C . GLY A 1 90 ? 5.073 -7.623 11.003 1.00 60.81 90 GLY A C 1
ATOM 711 O O . GLY A 1 90 ? 4.206 -6.812 11.325 1.00 60.81 90 GLY A O 1
ATOM 712 N N . GLY A 1 91 ? 5.955 -7.386 10.023 1.00 68.44 91 GLY A N 1
ATOM 713 C CA . GLY A 1 91 ? 6.024 -6.138 9.260 1.00 68.44 91 GLY A CA 1
ATOM 714 C C . GLY A 1 91 ? 4.699 -5.783 8.583 1.00 68.44 91 GLY A C 1
ATOM 715 O O . GLY A 1 91 ? 4.223 -4.661 8.709 1.00 68.44 91 GLY A O 1
ATOM 716 N N . PHE A 1 92 ? 4.031 -6.749 7.953 1.00 75.94 92 PHE A N 1
ATOM 717 C CA . PHE A 1 92 ? 2.744 -6.497 7.304 1.00 75.94 92 PHE A CA 1
ATOM 718 C C . PHE A 1 92 ? 1.536 -6.623 8.239 1.00 75.94 92 PHE A C 1
ATOM 720 O O . PHE A 1 92 ? 0.521 -5.969 8.009 1.00 75.94 92 PHE A O 1
ATOM 727 N N . THR A 1 93 ? 1.634 -7.395 9.326 1.00 80.25 93 THR A N 1
ATOM 728 C CA . THR A 1 93 ? 0.550 -7.507 10.320 1.00 80.25 93 THR A CA 1
ATOM 729 C C . THR A 1 93 ? 0.225 -6.154 10.961 1.00 80.25 93 THR A C 1
ATOM 731 O O . THR A 1 93 ? -0.946 -5.840 11.176 1.00 80.25 93 THR A O 1
ATOM 734 N N . GLY A 1 94 ? 1.231 -5.307 11.200 1.00 85.19 94 GLY A N 1
ATOM 735 C CA . GLY A 1 94 ? 1.003 -3.958 11.721 1.00 85.19 94 GLY A CA 1
ATOM 736 C C . GLY A 1 94 ? 0.167 -3.072 10.791 1.00 85.19 94 GLY A C 1
ATOM 737 O O . GLY A 1 94 ? -0.706 -2.350 11.271 1.00 85.19 94 GLY A O 1
ATOM 738 N N . TYR A 1 95 ? 0.316 -3.208 9.467 1.00 87.44 95 TYR A N 1
ATOM 739 C CA . TYR A 1 95 ? -0.545 -2.516 8.499 1.00 87.44 95 TYR A CA 1
ATOM 740 C C . TYR A 1 95 ? -2.013 -2.958 8.581 1.00 87.44 95 TYR A C 1
ATOM 742 O O . TYR A 1 95 ? -2.900 -2.139 8.357 1.00 87.44 95 TYR A O 1
ATOM 750 N N . PHE A 1 96 ? -2.297 -4.217 8.933 1.00 88.06 96 PHE A N 1
ATOM 751 C CA . PHE A 1 96 ? -3.676 -4.694 9.107 1.00 88.06 96 PHE A CA 1
ATOM 752 C C . PHE A 1 96 ? -4.344 -4.058 10.328 1.00 88.06 96 PHE A C 1
ATOM 754 O O . PHE A 1 96 ? -5.491 -3.612 10.248 1.00 88.06 96 PHE A O 1
ATOM 761 N N . ILE A 1 97 ? -3.617 -3.973 11.446 1.00 90.12 97 ILE A N 1
ATOM 762 C CA . ILE A 1 97 ? -4.111 -3.322 12.666 1.00 90.12 97 ILE A CA 1
ATOM 763 C C . ILE A 1 97 ? -4.270 -1.815 12.431 1.00 90.12 97 ILE A C 1
ATOM 765 O O . ILE A 1 97 ? -5.315 -1.250 12.760 1.00 90.12 97 ILE A O 1
ATOM 769 N N . LEU A 1 98 ? -3.281 -1.178 11.793 1.00 91.94 98 LEU A N 1
ATOM 770 C CA . LEU A 1 98 ? -3.334 0.230 11.405 1.00 91.94 98 LEU A CA 1
ATOM 771 C C . LEU A 1 98 ? -4.537 0.511 10.499 1.00 91.94 98 LEU A C 1
ATOM 773 O O . LEU A 1 98 ? -5.299 1.433 10.770 1.00 91.94 98 LEU A O 1
ATOM 777 N N . GLY A 1 99 ? -4.755 -0.308 9.469 1.00 91.19 99 GLY A N 1
ATOM 778 C CA . GLY A 1 99 ? -5.907 -0.192 8.577 1.00 91.19 99 GLY A CA 1
ATOM 779 C C . GLY A 1 99 ? -7.232 -0.261 9.335 1.00 91.19 99 GLY A C 1
ATOM 780 O O . GLY A 1 99 ? -8.100 0.584 9.124 1.00 91.19 99 GLY A O 1
ATOM 781 N N . TYR A 1 100 ? -7.373 -1.191 10.285 1.00 91.25 100 TYR A N 1
ATOM 782 C CA . TYR A 1 100 ? -8.557 -1.247 11.144 1.00 91.25 100 TYR A CA 1
ATOM 783 C C . TYR A 1 100 ? -8.719 0.007 12.013 1.00 91.25 100 TYR A C 1
ATOM 785 O O . TYR A 1 100 ? -9.824 0.544 12.100 1.00 91.25 100 TYR A O 1
ATOM 793 N N . LEU A 1 101 ? -7.646 0.517 12.622 1.00 91.31 101 LEU A N 1
ATOM 794 C CA . LEU A 1 101 ? -7.701 1.770 13.380 1.00 91.31 101 LEU A CA 1
ATOM 795 C C . LEU A 1 101 ? -8.170 2.935 12.502 1.00 91.31 101 LEU A C 1
ATOM 797 O O . LEU A 1 101 ? -9.038 3.696 12.924 1.00 91.31 101 LEU A O 1
ATOM 801 N N . LEU A 1 102 ? -7.675 3.028 11.264 1.00 90.88 102 LEU A N 1
ATOM 802 C CA . LEU A 1 102 ? -8.096 4.053 10.308 1.00 90.88 102 LEU A CA 1
ATOM 803 C C . LEU A 1 102 ? -9.585 3.954 9.957 1.00 90.88 102 LEU A C 1
ATOM 805 O O . LEU A 1 102 ? -10.223 4.989 9.783 1.00 90.88 102 LEU A O 1
ATOM 809 N N . THR A 1 103 ? -10.179 2.753 9.937 1.00 87.88 103 THR A N 1
ATOM 810 C CA . THR A 1 103 ? -11.634 2.622 9.714 1.00 87.88 103 THR A CA 1
ATOM 811 C C . THR A 1 103 ? -12.483 3.255 10.818 1.00 87.88 103 THR A C 1
ATOM 813 O O . THR A 1 103 ? -13.624 3.630 10.561 1.00 87.88 103 THR A O 1
ATOM 816 N N . LYS A 1 104 ? -11.938 3.401 12.033 1.00 85.06 104 LYS A N 1
ATOM 817 C CA . LYS A 1 104 ? -12.620 4.034 13.173 1.00 85.06 104 LYS A CA 1
ATOM 818 C C . LYS A 1 104 ? -12.457 5.555 13.206 1.00 85.06 104 LYS A C 1
ATOM 820 O O . LYS A 1 104 ? -13.137 6.223 13.985 1.00 85.06 104 LYS A O 1
ATOM 825 N N . VAL A 1 105 ? -11.553 6.115 12.402 1.00 82.88 105 VAL A N 1
ATOM 826 C CA . VAL A 1 105 ? -11.302 7.559 12.366 1.00 82.88 105 VAL A CA 1
ATOM 827 C C . VAL A 1 105 ? -12.449 8.261 11.639 1.00 82.88 105 VAL A C 1
ATOM 829 O O . VAL A 1 105 ? -12.929 7.804 10.604 1.00 82.88 105 VAL A O 1
ATOM 832 N N . LYS A 1 106 ? -12.892 9.409 12.166 1.00 77.75 106 LYS A N 1
ATOM 833 C CA . LYS A 1 106 ? -13.858 10.278 11.481 1.00 77.75 106 LYS A CA 1
ATOM 834 C C . LYS A 1 106 ? -13.139 11.095 10.411 1.00 77.75 106 LYS A C 1
ATOM 836 O O . LYS A 1 106 ? -12.424 12.045 10.713 1.00 77.75 106 LYS A O 1
ATOM 841 N N . ILE A 1 107 ? -13.340 10.721 9.156 1.00 78.38 107 ILE A N 1
ATOM 842 C CA . ILE A 1 107 ? -12.563 11.232 8.016 1.00 78.38 107 ILE A CA 1
ATOM 843 C C . ILE A 1 107 ? -13.154 12.525 7.415 1.00 78.38 107 ILE A C 1
ATOM 845 O O . ILE A 1 107 ? -12.547 13.195 6.572 1.00 78.38 107 ILE A O 1
ATOM 849 N N . GLU A 1 108 ? -14.356 12.900 7.845 1.00 72.06 108 GLU A N 1
ATOM 850 C CA . GLU A 1 108 ? -15.133 14.007 7.278 1.00 72.06 108 GLU A CA 1
ATOM 851 C C . GLU A 1 108 ? -14.406 15.357 7.383 1.00 72.06 108 GLU A C 1
ATOM 853 O O . GLU A 1 108 ? -14.466 16.153 6.445 1.00 72.06 108 GLU A O 1
ATOM 858 N N . ASN A 1 109 ? -13.617 15.554 8.443 1.00 71.81 109 ASN A N 1
ATOM 859 C CA . ASN A 1 109 ? -12.952 16.827 8.740 1.00 71.81 109 ASN A CA 1
ATOM 860 C C . ASN A 1 109 ? -11.545 16.971 8.137 1.00 71.81 109 ASN A C 1
ATOM 862 O O . ASN A 1 109 ? -10.945 18.040 8.221 1.00 71.81 109 ASN A O 1
ATOM 866 N N . THR A 1 110 ? -10.980 15.925 7.529 1.00 81.00 110 THR A N 1
ATOM 867 C CA . THR A 1 110 ? -9.604 15.984 7.011 1.00 81.00 110 THR A CA 1
ATOM 868 C C . THR A 1 110 ? -9.567 16.601 5.613 1.00 81.00 110 THR A C 1
ATOM 870 O O . THR A 1 110 ? -10.284 16.152 4.721 1.00 81.00 110 THR A O 1
ATOM 873 N N . ASN A 1 111 ? -8.720 17.603 5.369 1.00 87.56 111 ASN A N 1
ATOM 874 C CA . ASN A 1 111 ? -8.610 18.240 4.053 1.00 87.56 111 ASN A CA 1
ATOM 875 C C . ASN A 1 111 ? -7.954 17.300 3.016 1.00 87.56 111 ASN A C 1
ATOM 877 O O . ASN A 1 111 ? -6.859 16.783 3.238 1.00 87.56 111 ASN A O 1
ATOM 881 N N . ASN A 1 112 ? -8.601 17.118 1.859 1.00 89.31 112 ASN A N 1
ATOM 882 C CA . ASN A 1 112 ? -8.096 16.272 0.770 1.00 89.31 112 ASN A CA 1
ATOM 883 C C . ASN A 1 112 ? -6.743 16.760 0.232 1.00 89.31 112 ASN A C 1
ATOM 885 O O . ASN A 1 112 ? -5.888 15.942 -0.087 1.00 89.31 112 ASN A O 1
ATOM 889 N N . TRP A 1 113 ? -6.537 18.078 0.150 1.00 90.81 113 TRP A N 1
ATOM 890 C CA . TRP A 1 113 ? -5.288 18.655 -0.351 1.00 90.81 113 TRP A CA 1
ATOM 891 C C . TRP A 1 113 ? -4.118 18.400 0.591 1.00 90.81 113 TRP A C 1
ATOM 893 O O . TRP A 1 113 ? -3.019 18.113 0.131 1.00 90.81 113 TRP A O 1
ATOM 903 N N . VAL A 1 114 ? -4.367 18.433 1.903 1.00 91.00 114 VAL A N 1
ATOM 904 C CA . VAL A 1 114 ? -3.353 18.100 2.912 1.00 91.00 114 VAL A CA 1
ATOM 905 C C . VAL A 1 114 ? -2.961 16.632 2.794 1.00 91.00 114 VAL A C 1
ATOM 907 O O . VAL A 1 114 ? -1.777 16.320 2.772 1.00 91.00 114 VAL A O 1
ATOM 910 N N . LEU A 1 115 ? -3.934 15.728 2.650 1.00 90.94 115 LEU A N 1
ATOM 911 C CA . LEU A 1 115 ? -3.643 14.306 2.463 1.00 90.94 115 LEU A CA 1
ATOM 912 C C . LEU A 1 115 ? -2.868 14.046 1.167 1.00 90.94 115 LEU A C 1
ATOM 914 O O . LEU A 1 115 ? -1.931 13.253 1.168 1.00 90.94 115 LEU A O 1
ATOM 918 N N . LEU A 1 116 ? -3.227 14.728 0.076 1.00 92.25 116 LEU A N 1
ATOM 919 C CA . LEU A 1 116 ? -2.519 14.602 -1.196 1.00 92.25 116 LEU A CA 1
ATOM 920 C C . LEU A 1 116 ? -1.086 15.134 -1.085 1.00 92.25 116 LEU A C 1
ATOM 922 O O . LEU A 1 116 ? -0.159 14.496 -1.573 1.00 92.25 116 LEU A O 1
ATOM 926 N N . ALA A 1 117 ? -0.894 16.263 -0.400 1.00 92.94 117 ALA A N 1
ATOM 927 C CA . ALA A 1 117 ? 0.429 16.805 -0.125 1.00 92.94 117 ALA A CA 1
ATOM 928 C C . ALA A 1 117 ? 1.264 15.833 0.719 1.00 92.94 117 ALA A C 1
ATOM 930 O O . ALA A 1 117 ? 2.394 15.551 0.348 1.00 92.94 117 ALA A O 1
ATOM 931 N N . ILE A 1 118 ? 0.707 15.256 1.792 1.00 92.38 118 ILE A N 1
ATOM 932 C CA . ILE A 1 118 ? 1.401 14.250 2.613 1.00 92.38 118 ILE A CA 1
ATOM 933 C C . ILE A 1 118 ? 1.792 13.037 1.766 1.00 92.38 118 ILE A C 1
ATOM 935 O O . ILE A 1 118 ? 2.930 12.587 1.847 1.00 92.38 118 ILE A O 1
ATOM 939 N N . PHE A 1 119 ? 0.879 12.531 0.935 1.00 92.00 119 PHE A N 1
ATOM 940 C CA . PHE A 1 119 ? 1.147 11.411 0.035 1.00 92.00 119 PHE A CA 1
ATOM 941 C C . PHE A 1 119 ? 2.312 11.713 -0.921 1.00 92.00 119 PHE A C 1
ATOM 943 O O . PHE A 1 119 ? 3.259 10.933 -1.005 1.00 92.00 119 PHE A O 1
ATOM 950 N N . LEU A 1 120 ? 2.272 12.863 -1.603 1.00 91.81 120 LEU A N 1
ATOM 951 C CA . LEU A 1 120 ? 3.301 13.258 -2.565 1.00 91.81 120 LEU A CA 1
ATOM 952 C C . LEU A 1 120 ? 4.641 13.554 -1.887 1.00 91.81 120 LEU A C 1
ATOM 954 O O . LEU A 1 120 ? 5.669 13.080 -2.357 1.00 91.81 120 LEU A O 1
ATOM 958 N N . ILE A 1 121 ? 4.638 14.298 -0.778 1.00 91.25 121 ILE A N 1
ATOM 959 C CA . ILE A 1 121 ? 5.853 14.635 -0.027 1.00 91.25 121 ILE A CA 1
ATOM 960 C C . ILE A 1 121 ? 6.498 13.359 0.506 1.00 91.25 121 ILE A C 1
ATOM 962 O O . ILE A 1 121 ? 7.680 13.150 0.269 1.00 91.25 121 ILE A O 1
ATOM 966 N N . ALA A 1 122 ? 5.739 12.468 1.151 1.00 88.12 122 ALA A N 1
ATOM 967 C CA . ALA A 1 122 ? 6.280 11.208 1.653 1.00 88.12 122 ALA A CA 1
ATOM 968 C C . ALA A 1 122 ? 6.855 10.342 0.519 1.00 88.12 122 ALA A C 1
ATOM 970 O O . ALA A 1 122 ? 7.949 9.802 0.668 1.00 88.12 122 ALA A O 1
ATOM 971 N N . GLY A 1 123 ? 6.169 10.259 -0.626 1.00 84.88 123 GLY A N 1
ATOM 972 C CA . GLY A 1 123 ? 6.652 9.517 -1.793 1.00 84.88 123 GLY A CA 1
ATOM 973 C C . GLY A 1 123 ? 7.935 10.102 -2.393 1.00 84.88 123 GLY A C 1
ATOM 974 O O . GLY A 1 123 ? 8.893 9.370 -2.636 1.00 84.88 123 GLY A O 1
ATOM 975 N N . ILE A 1 124 ? 7.987 11.423 -2.590 1.00 85.69 124 ILE A N 1
ATOM 976 C CA . ILE A 1 124 ? 9.156 12.115 -3.152 1.00 85.69 124 ILE A CA 1
ATOM 977 C C . ILE A 1 124 ? 10.333 12.063 -2.177 1.00 85.69 124 ILE A C 1
ATOM 979 O O . ILE A 1 124 ? 11.441 11.732 -2.589 1.00 85.69 124 ILE A O 1
ATOM 983 N N . SER A 1 125 ? 10.108 12.351 -0.892 1.00 83.88 125 SER A N 1
ATOM 984 C CA . SER A 1 125 ? 11.142 12.285 0.145 1.00 83.88 125 SER A CA 1
ATOM 985 C C . SER A 1 125 ? 11.671 10.868 0.316 1.00 83.88 125 SER A C 1
ATOM 987 O O . SER A 1 125 ? 12.883 10.689 0.362 1.00 83.88 125 SER A O 1
ATOM 989 N N . GLY A 1 126 ? 10.795 9.860 0.335 1.00 79.00 126 GLY A N 1
ATOM 990 C CA . GLY A 1 126 ? 11.207 8.460 0.388 1.00 79.00 126 GLY A CA 1
ATOM 991 C C . GLY A 1 126 ? 12.060 8.067 -0.813 1.00 79.00 126 GLY A C 1
ATOM 992 O O . GLY A 1 126 ? 13.127 7.483 -0.638 1.00 79.00 126 GLY A O 1
ATOM 993 N N . ASN A 1 127 ? 11.654 8.464 -2.021 1.00 78.25 127 ASN A N 1
ATOM 994 C CA . ASN A 1 127 ? 12.440 8.224 -3.228 1.00 78.25 127 ASN A CA 1
ATOM 995 C C . ASN A 1 127 ? 13.794 8.952 -3.191 1.00 78.25 127 ASN A C 1
ATOM 997 O O . ASN A 1 127 ? 14.818 8.349 -3.490 1.00 78.25 127 ASN A O 1
ATOM 1001 N N . TYR A 1 128 ? 13.815 10.222 -2.781 1.00 78.94 128 TYR A N 1
ATOM 1002 C CA . TYR A 1 128 ? 15.039 11.015 -2.677 1.00 78.94 128 TYR A CA 1
ATOM 1003 C C . TYR A 1 128 ? 16.027 10.416 -1.671 1.00 78.94 128 TYR A C 1
ATOM 1005 O O . TYR A 1 128 ? 17.185 10.192 -2.016 1.00 78.94 128 TYR A O 1
ATOM 1013 N N . VAL A 1 129 ? 15.567 10.101 -0.455 1.00 76.06 129 VAL A N 1
ATOM 1014 C CA . VAL A 1 129 ? 16.390 9.470 0.589 1.00 76.06 129 VAL A CA 1
ATOM 1015 C C . VAL A 1 129 ? 16.921 8.130 0.106 1.00 76.06 129 VAL A C 1
ATOM 1017 O O . VAL A 1 129 ? 18.103 7.851 0.284 1.00 76.06 129 VAL A O 1
ATOM 1020 N N . SER A 1 130 ? 16.080 7.343 -0.570 1.00 68.50 130 SER A N 1
ATOM 1021 C CA . SER A 1 130 ? 16.522 6.107 -1.199 1.00 68.50 130 SER A CA 1
ATOM 1022 C C . SER A 1 130 ? 17.685 6.398 -2.156 1.00 68.50 130 SER A C 1
ATOM 1024 O O . SER A 1 130 ? 18.752 5.814 -1.997 1.00 68.50 130 SER A O 1
ATOM 1026 N N . THR A 1 131 ? 17.533 7.337 -3.099 1.00 70.12 131 THR A N 1
ATOM 1027 C CA . THR A 1 131 ? 18.572 7.628 -4.108 1.00 70.12 131 THR A CA 1
ATOM 1028 C C . THR A 1 131 ? 19.849 8.245 -3.532 1.00 70.12 131 THR A C 1
ATOM 1030 O O . THR A 1 131 ? 20.926 8.060 -4.095 1.00 70.12 131 THR A O 1
ATOM 1033 N N . ALA A 1 132 ? 19.742 8.976 -2.420 1.00 68.00 132 ALA A N 1
ATOM 1034 C CA . ALA A 1 132 ? 20.842 9.698 -1.788 1.00 68.00 132 ALA A CA 1
ATOM 1035 C C . ALA A 1 132 ? 21.704 8.826 -0.863 1.00 68.00 132 ALA A C 1
ATOM 1037 O O . ALA A 1 132 ? 22.798 9.249 -0.492 1.00 68.00 132 ALA A O 1
ATOM 1038 N N . VAL A 1 133 ? 21.254 7.615 -0.512 1.00 63.25 133 VAL A N 1
ATOM 1039 C CA . VAL A 1 133 ? 22.035 6.651 0.277 1.00 63.25 133 VAL A CA 1
ATOM 1040 C C . VAL A 1 133 ? 22.448 5.470 -0.615 1.00 63.25 133 VAL A C 1
ATOM 1042 O O . VAL A 1 133 ? 21.853 4.389 -0.566 1.00 63.25 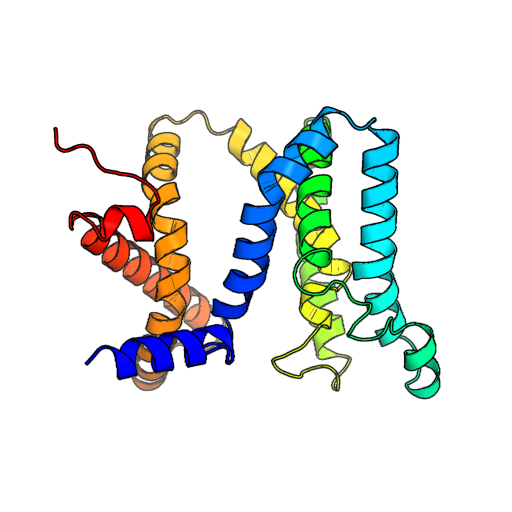133 VAL A O 1
ATOM 1045 N N . PRO A 1 134 ? 23.472 5.649 -1.473 1.00 52.62 134 PRO A N 1
ATOM 1046 C CA . PRO A 1 134 ? 23.900 4.634 -2.420 1.00 52.62 134 PRO A CA 1
ATOM 1047 C C . PRO A 1 134 ? 24.776 3.601 -1.709 1.00 52.62 134 PRO A C 1
ATOM 1049 O O . PRO A 1 134 ? 25.991 3.704 -1.773 1.00 52.62 134 PRO A O 1
ATOM 1052 N N . GLN A 1 135 ? 24.181 2.635 -1.008 1.00 48.31 135 GLN A N 1
ATOM 1053 C CA . GLN A 1 135 ? 24.803 1.343 -0.634 1.00 48.31 135 GLN A CA 1
ATOM 1054 C C . GLN A 1 135 ? 23.804 0.335 -0.032 1.00 48.31 135 GLN A C 1
ATOM 1056 O O . GLN A 1 135 ? 24.171 -0.805 0.223 1.00 48.31 135 GLN A O 1
ATOM 1061 N N . ILE A 1 136 ? 22.542 0.706 0.166 1.00 45.06 136 ILE A N 1
ATOM 1062 C CA . ILE A 1 136 ? 21.495 -0.228 0.581 1.00 45.06 136 ILE A CA 1
ATOM 1063 C C . ILE A 1 136 ? 20.591 -0.349 -0.630 1.00 45.06 136 ILE A C 1
ATOM 1065 O O . ILE A 1 136 ? 19.564 0.307 -0.684 1.00 45.06 136 ILE A O 1
ATOM 1069 N N . TYR A 1 137 ? 21.025 -1.062 -1.661 1.00 44.44 137 TYR A N 1
ATOM 1070 C CA . TYR A 1 137 ? 20.224 -1.395 -2.842 1.00 44.44 137 TYR A CA 1
ATOM 1071 C C . TYR A 1 137 ? 20.601 -2.802 -3.286 1.00 44.44 137 TYR A C 1
ATOM 1073 O O . TYR A 1 137 ? 21.011 -3.033 -4.419 1.00 44.44 137 TYR A O 1
ATOM 1081 N N . ASP A 1 138 ? 20.500 -3.750 -2.359 1.00 40.25 138 ASP A N 1
ATOM 1082 C CA . ASP A 1 138 ? 20.331 -5.134 -2.769 1.00 40.25 138 ASP A CA 1
ATOM 1083 C C . ASP A 1 138 ? 18.880 -5.291 -3.243 1.00 40.25 138 ASP A C 1
ATOM 1085 O O . ASP A 1 138 ? 17.960 -4.714 -2.672 1.00 40.25 138 ASP A O 1
ATOM 1089 N N . VAL A 1 139 ? 18.636 -6.077 -4.282 1.00 38.88 139 VAL A N 1
ATOM 1090 C CA . VAL A 1 139 ? 17.285 -6.403 -4.771 1.00 38.88 139 VAL A CA 1
ATOM 1091 C C . VAL A 1 139 ? 16.480 -7.164 -3.690 1.00 38.88 139 VAL A C 1
ATOM 1093 O O . VAL A 1 139 ? 15.259 -7.265 -3.769 1.00 38.88 139 VAL A O 1
ATOM 1096 N N . ASN A 1 140 ? 17.157 -7.603 -2.620 1.00 41.44 140 ASN A N 1
ATOM 1097 C CA . ASN A 1 140 ? 16.614 -8.173 -1.380 1.00 41.44 140 ASN A CA 1
ATOM 1098 C C . ASN A 1 140 ? 16.278 -7.134 -0.278 1.00 41.44 140 ASN A C 1
ATOM 1100 O O . ASN A 1 140 ? 16.057 -7.494 0.879 1.00 41.44 140 ASN A O 1
ATOM 1104 N N . ASN A 1 141 ? 16.295 -5.841 -0.602 1.00 44.97 141 ASN A N 1
ATOM 1105 C CA . ASN A 1 141 ? 16.394 -4.745 0.356 1.00 44.97 141 ASN A CA 1
ATOM 1106 C C . ASN A 1 141 ? 15.239 -4.591 1.348 1.00 44.97 141 ASN A C 1
ATOM 1108 O O . ASN A 1 141 ? 14.107 -4.261 0.981 1.00 44.97 141 ASN A O 1
ATOM 1112 N N . GLY A 1 142 ? 15.582 -4.620 2.635 1.00 48.12 142 GLY A N 1
ATOM 1113 C CA . GLY A 1 142 ? 14.639 -4.337 3.707 1.00 48.12 142 GLY A CA 1
ATOM 1114 C C . GLY A 1 142 ? 14.100 -2.910 3.740 1.00 48.12 142 GLY A C 1
ATOM 1115 O O . GLY A 1 142 ? 12.942 -2.705 4.091 1.00 48.12 142 GLY A O 1
ATOM 1116 N N . TYR A 1 143 ? 14.899 -1.932 3.311 1.00 50.19 143 TYR A N 1
ATOM 1117 C CA . TYR A 1 143 ? 14.619 -0.514 3.540 1.00 50.19 143 TYR A CA 1
ATOM 1118 C C . TYR A 1 143 ? 13.432 0.050 2.748 1.00 50.19 143 TYR A C 1
ATOM 1120 O O . TYR A 1 143 ? 12.681 0.868 3.272 1.00 50.19 143 TYR A O 1
ATOM 1128 N N . TYR A 1 144 ? 13.216 -0.389 1.502 1.00 53.28 144 TYR A N 1
ATOM 1129 C CA . TYR A 1 144 ? 12.090 0.114 0.700 1.00 53.28 144 TYR A CA 1
ATOM 1130 C C . TYR A 1 144 ? 10.742 -0.242 1.336 1.00 53.28 144 TYR A C 1
ATOM 1132 O O . TYR A 1 144 ? 9.797 0.533 1.270 1.00 53.28 144 TYR A O 1
ATOM 1140 N N . VAL A 1 145 ? 10.671 -1.406 1.982 1.00 56.44 145 VAL A N 1
ATOM 1141 C CA . VAL A 1 145 ? 9.460 -1.925 2.624 1.00 56.44 145 VAL A CA 1
ATOM 1142 C C . VAL A 1 145 ? 9.324 -1.401 4.055 1.00 56.44 145 VAL A C 1
ATOM 1144 O O . VAL A 1 145 ? 8.209 -1.195 4.528 1.00 56.44 145 VAL A O 1
ATOM 1147 N N . THR A 1 146 ? 10.444 -1.165 4.745 1.00 61.94 146 THR A N 1
ATOM 1148 C CA . THR A 1 146 ? 10.462 -0.724 6.146 1.00 61.94 146 THR A CA 1
ATOM 1149 C C . THR A 1 146 ? 10.571 0.785 6.315 1.00 61.94 146 THR A C 1
ATOM 1151 O O . THR A 1 146 ? 10.454 1.269 7.429 1.00 61.94 146 THR A O 1
ATOM 1154 N N . SER A 1 147 ? 10.761 1.579 5.263 1.00 74.44 147 SER A N 1
ATOM 1155 C CA . SER A 1 147 ? 10.901 3.025 5.431 1.00 74.44 147 SER A CA 1
ATOM 1156 C C . SER A 1 147 ? 9.660 3.661 6.070 1.00 74.44 147 SER A C 1
ATOM 1158 O O . SER A 1 147 ? 8.529 3.387 5.671 1.00 74.44 147 SER A O 1
ATOM 1160 N N . ILE A 1 148 ? 9.869 4.587 7.011 1.00 81.81 148 ILE A N 1
ATOM 1161 C CA . ILE A 1 148 ? 8.818 5.365 7.685 1.00 81.81 148 ILE A CA 1
ATOM 1162 C C . ILE A 1 148 ? 7.949 6.162 6.704 1.00 81.81 148 ILE A C 1
ATOM 1164 O O . ILE A 1 148 ? 6.777 6.433 6.978 1.00 81.81 148 ILE A O 1
ATOM 1168 N N . PHE A 1 149 ? 8.487 6.481 5.524 1.00 84.75 149 PHE A N 1
ATOM 1169 C CA . PHE A 1 149 ? 7.733 7.130 4.460 1.00 84.75 149 PHE A CA 1
ATOM 1170 C C . PHE A 1 149 ? 6.588 6.245 3.943 1.00 84.75 149 PHE A C 1
ATOM 1172 O O . PHE A 1 149 ? 5.542 6.776 3.570 1.00 84.75 149 PHE A O 1
ATOM 1179 N N . ILE A 1 150 ? 6.719 4.911 3.985 1.00 84.81 150 ILE A N 1
ATOM 1180 C CA . ILE A 1 150 ? 5.697 3.985 3.481 1.00 84.81 150 ILE A CA 1
ATOM 1181 C C . ILE A 1 150 ? 4.447 3.958 4.370 1.00 84.81 150 ILE A C 1
ATOM 1183 O O . ILE A 1 150 ? 3.360 4.152 3.818 1.00 84.81 150 ILE A O 1
ATOM 1187 N N . PRO A 1 151 ? 4.509 3.764 5.709 1.00 88.44 151 PRO A N 1
ATOM 1188 C CA . PRO A 1 151 ? 3.334 3.916 6.569 1.00 88.44 151 PRO A CA 1
ATOM 1189 C C . PRO A 1 151 ? 2.644 5.273 6.413 1.00 88.44 151 PRO A C 1
ATOM 1191 O O . PRO A 1 151 ? 1.424 5.312 6.277 1.00 88.44 151 PRO A O 1
ATOM 1194 N N . ILE A 1 152 ? 3.406 6.373 6.361 1.00 90.62 152 ILE A N 1
ATOM 1195 C CA . ILE A 1 152 ? 2.852 7.730 6.215 1.00 90.62 152 ILE A CA 1
ATOM 1196 C C . ILE A 1 152 ? 2.090 7.862 4.892 1.00 90.62 152 ILE A C 1
ATOM 1198 O O . ILE A 1 152 ? 0.927 8.275 4.874 1.00 90.62 152 ILE A O 1
ATOM 1202 N N . MET A 1 153 ? 2.723 7.460 3.788 1.00 90.94 153 MET A N 1
ATOM 1203 C CA . MET A 1 153 ? 2.116 7.480 2.459 1.00 90.94 153 MET A CA 1
ATOM 1204 C C . MET A 1 153 ? 0.874 6.579 2.399 1.00 90.94 153 MET A C 1
ATOM 1206 O O . MET A 1 153 ? -0.152 6.976 1.845 1.00 90.94 153 MET A O 1
ATOM 1210 N N . SER A 1 154 ? 0.933 5.398 3.020 1.00 91.06 154 SER A N 1
ATOM 1211 C CA . SER A 1 154 ? -0.168 4.429 3.056 1.00 91.06 154 SER A CA 1
ATOM 1212 C C . SER A 1 154 ? -1.376 4.956 3.829 1.00 91.06 154 SER A C 1
ATOM 1214 O O . SER A 1 154 ? -2.499 4.819 3.354 1.00 91.06 154 SER A O 1
ATOM 1216 N N . VAL A 1 155 ? -1.168 5.606 4.981 1.00 92.56 155 VAL A N 1
ATOM 1217 C CA . VAL A 1 155 ? -2.242 6.243 5.766 1.00 92.56 155 VAL A CA 1
ATOM 1218 C C . VAL A 1 155 ? -2.925 7.336 4.945 1.00 92.56 155 VAL A C 1
ATOM 1220 O O . VAL A 1 155 ? -4.153 7.362 4.849 1.00 92.56 155 VAL A O 1
ATOM 1223 N N . ALA A 1 156 ? -2.143 8.216 4.312 1.00 92.62 156 ALA A N 1
ATOM 1224 C CA . ALA A 1 156 ? -2.682 9.297 3.492 1.00 92.62 156 ALA A CA 1
ATOM 1225 C C . ALA A 1 156 ? -3.497 8.762 2.301 1.00 92.62 156 ALA A C 1
ATOM 1227 O O . ALA A 1 156 ? -4.625 9.208 2.071 1.00 92.62 156 ALA A O 1
ATOM 1228 N N . ALA A 1 157 ? -2.959 7.766 1.590 1.00 92.50 157 ALA A N 1
ATOM 1229 C CA . ALA A 1 157 ? -3.636 7.105 0.479 1.00 92.50 157 ALA A CA 1
ATOM 1230 C C . ALA A 1 157 ? -4.922 6.398 0.927 1.00 92.50 157 ALA A C 1
ATOM 1232 O O . ALA A 1 157 ? -5.961 6.558 0.289 1.00 92.50 157 ALA A O 1
ATOM 1233 N N . PHE A 1 158 ? -4.882 5.661 2.040 1.00 92.88 158 PHE A N 1
ATOM 1234 C CA . PHE A 1 158 ? -6.036 4.934 2.569 1.00 92.88 158 PHE A CA 1
ATOM 1235 C C . PHE A 1 158 ? -7.197 5.880 2.881 1.00 92.88 158 PHE A C 1
ATOM 1237 O O . PHE A 1 158 ? -8.315 5.666 2.411 1.00 92.88 158 PHE A O 1
ATOM 1244 N N . ILE A 1 159 ? -6.924 6.969 3.606 1.00 92.06 159 ILE A N 1
ATOM 1245 C CA . ILE A 1 159 ? -7.939 7.963 3.960 1.00 92.06 159 ILE A CA 1
ATOM 1246 C C . ILE A 1 159 ? -8.508 8.621 2.692 1.00 92.06 159 ILE A C 1
ATOM 1248 O O . ILE A 1 159 ? -9.726 8.745 2.562 1.00 92.06 159 ILE A O 1
ATOM 1252 N N . LEU A 1 160 ? -7.663 9.008 1.727 1.00 91.94 160 LEU A N 1
ATOM 1253 C CA . LEU A 1 160 ? -8.113 9.587 0.453 1.00 91.94 160 LEU A CA 1
ATOM 1254 C C . LEU A 1 160 ? -9.031 8.644 -0.325 1.00 91.94 160 LEU A C 1
ATOM 1256 O O . LEU A 1 160 ? -10.123 9.046 -0.732 1.00 91.94 160 LEU A O 1
ATOM 1260 N N . LEU A 1 161 ? -8.615 7.389 -0.495 1.00 90.88 161 LEU A N 1
ATOM 1261 C CA . LEU A 1 161 ? -9.387 6.376 -1.207 1.00 90.88 161 LEU A CA 1
ATOM 1262 C C . LEU A 1 161 ? -10.708 6.079 -0.498 1.00 90.88 161 LEU A C 1
ATOM 1264 O O . LEU A 1 161 ? -11.734 5.958 -1.162 1.00 90.88 161 LEU A O 1
ATOM 1268 N N . GLN A 1 162 ? -10.723 6.043 0.836 1.00 88.75 162 GLN A N 1
ATOM 1269 C CA . GLN A 1 162 ? -11.946 5.853 1.612 1.00 88.75 162 GLN A CA 1
ATOM 1270 C C . GLN A 1 162 ? -12.930 7.018 1.424 1.00 88.75 162 GLN A C 1
ATOM 1272 O O . GLN A 1 162 ? -14.128 6.788 1.252 1.00 88.75 162 GLN A O 1
ATOM 1277 N N . LYS A 1 163 ? -12.441 8.267 1.381 1.00 89.12 163 LYS A N 1
ATOM 1278 C CA . LYS A 1 163 ? -13.271 9.451 1.078 1.00 89.12 163 LYS A CA 1
ATOM 1279 C C . LYS A 1 163 ? -13.817 9.445 -0.334 1.00 89.12 163 LYS A C 1
ATOM 1281 O O . LYS A 1 163 ? -14.938 9.890 -0.561 1.00 89.12 163 LYS A O 1
ATOM 1286 N N . TRP A 1 164 ? -13.001 9.046 -1.300 1.00 88.50 164 TRP A N 1
ATOM 1287 C CA . TRP A 1 164 ? -13.429 8.998 -2.691 1.00 88.50 164 TRP A CA 1
ATOM 1288 C C . TRP A 1 164 ? -14.439 7.876 -2.890 1.00 88.50 164 TRP A C 1
ATOM 1290 O O . TRP A 1 164 ? -15.506 8.129 -3.438 1.00 88.50 164 TRP A O 1
ATOM 1300 N N . GLY A 1 165 ? -14.169 6.694 -2.334 1.00 86.25 165 GLY A N 1
ATOM 1301 C CA . GLY A 1 165 ? -15.075 5.550 -2.340 1.00 86.25 165 GLY A CA 1
ATOM 1302 C C . GLY A 1 165 ? -16.446 5.870 -1.747 1.00 86.25 165 GLY A C 1
ATOM 1303 O O . GLY A 1 1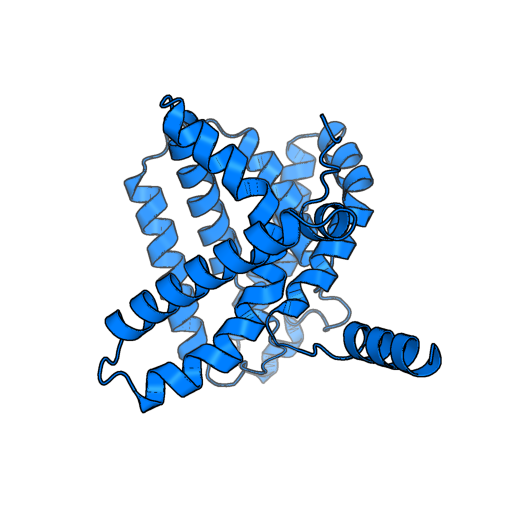65 ? -17.457 5.598 -2.387 1.00 86.25 165 GLY A O 1
ATOM 1304 N N . SER A 1 166 ? -16.507 6.528 -0.582 1.00 84.38 166 SER A N 1
ATOM 1305 C CA . SER A 1 166 ? -17.785 6.870 0.069 1.00 84.38 166 SER A CA 1
ATOM 1306 C C . SER A 1 166 ? -18.626 7.905 -0.691 1.00 84.38 166 SER A C 1
ATOM 1308 O O . SER A 1 166 ? -19.833 8.010 -0.472 1.00 84.38 166 SER A O 1
ATOM 1310 N N . ARG A 1 167 ? -18.013 8.666 -1.606 1.00 86.75 167 ARG A N 1
ATOM 1311 C CA . ARG A 1 167 ? -18.697 9.654 -2.456 1.00 86.75 167 ARG A CA 1
ATOM 1312 C C . ARG A 1 167 ? -19.208 9.071 -3.773 1.00 86.75 167 ARG A C 1
ATOM 1314 O O . ARG A 1 167 ? -20.023 9.718 -4.433 1.00 86.75 167 ARG A O 1
ATOM 1321 N N . ILE A 1 168 ? -18.757 7.882 -4.173 1.00 88.25 168 ILE A N 1
ATOM 1322 C CA . ILE A 1 168 ? -19.210 7.238 -5.408 1.00 88.25 168 ILE A CA 1
ATOM 1323 C C . ILE A 1 168 ? -20.642 6.734 -5.204 1.00 88.25 168 ILE A C 1
ATOM 1325 O O . ILE A 1 168 ? -20.881 5.757 -4.505 1.00 88.25 168 ILE A O 1
ATOM 1329 N N . LYS A 1 169 ? -21.605 7.399 -5.852 1.00 88.50 169 LYS A N 1
ATOM 1330 C CA . LYS A 1 169 ? -23.021 6.982 -5.886 1.00 88.50 169 LYS A CA 1
ATOM 1331 C C . LYS A 1 169 ? -23.458 6.416 -7.239 1.00 88.50 169 LYS A C 1
ATOM 1333 O O . LYS A 1 169 ? -24.576 5.928 -7.370 1.00 88.50 169 LYS A O 1
ATOM 1338 N N . SER A 1 170 ? -22.603 6.511 -8.258 1.00 91.44 170 SER A N 1
ATOM 1339 C CA . SER A 1 170 ? -22.939 6.081 -9.617 1.00 91.44 170 SER A CA 1
ATOM 1340 C C . SER A 1 170 ? -23.024 4.552 -9.697 1.00 91.44 170 SER A C 1
ATOM 1342 O O . SER A 1 170 ? -22.013 3.883 -9.451 1.00 91.44 170 SER A O 1
ATOM 1344 N N . PRO A 1 171 ? -24.176 3.978 -10.096 1.00 88.44 171 PRO A N 1
ATOM 1345 C CA . PRO A 1 171 ? -24.338 2.529 -10.188 1.00 88.44 171 PRO A CA 1
ATOM 1346 C C . PRO A 1 171 ? -23.421 1.916 -11.253 1.00 88.44 171 PRO A C 1
ATOM 1348 O O . PRO A 1 171 ? -22.964 0.788 -11.092 1.00 88.44 171 PRO A O 1
ATOM 1351 N N . THR A 1 172 ? -23.112 2.653 -12.323 1.00 90.50 172 THR A N 1
ATOM 1352 C CA . THR A 1 172 ? -22.186 2.201 -13.370 1.00 90.50 172 THR A CA 1
ATOM 1353 C C . THR A 1 172 ? -20.776 2.041 -12.818 1.00 90.50 172 THR A C 1
ATOM 1355 O O . THR A 1 172 ? -20.142 1.017 -13.040 1.00 90.50 172 THR A O 1
ATOM 1358 N N . THR A 1 173 ? -20.299 3.026 -12.054 1.00 89.00 173 THR A N 1
ATOM 1359 C CA . THR A 1 173 ? -18.965 2.981 -11.448 1.00 89.00 173 THR A CA 1
ATOM 1360 C C . THR A 1 173 ? -18.854 1.824 -10.460 1.00 89.00 173 THR A C 1
ATOM 1362 O O . THR A 1 173 ? -17.886 1.072 -10.524 1.00 89.00 173 THR A O 1
ATOM 1365 N N . ILE A 1 174 ? -19.864 1.635 -9.606 1.00 88.56 174 ILE A N 1
ATOM 1366 C CA . ILE A 1 174 ? -19.908 0.527 -8.641 1.00 88.56 174 ILE A CA 1
ATOM 1367 C C . ILE A 1 174 ? -19.826 -0.822 -9.370 1.00 88.56 174 ILE A C 1
ATOM 1369 O O . ILE A 1 174 ? -18.943 -1.619 -9.064 1.00 88.56 174 ILE A O 1
ATOM 1373 N N . LYS A 1 175 ? -20.649 -1.033 -10.406 1.00 88.56 175 LYS A N 1
ATOM 1374 C CA . LYS A 1 175 ? -20.621 -2.261 -11.221 1.00 88.56 175 LYS A CA 1
ATOM 1375 C C . LYS A 1 175 ? -19.259 -2.520 -11.868 1.00 88.56 175 LYS A C 1
ATOM 1377 O O . LYS A 1 175 ? -18.818 -3.665 -11.927 1.00 88.56 175 LYS A O 1
ATOM 1382 N N . THR A 1 176 ? -18.576 -1.480 -12.348 1.00 88.56 176 THR A N 1
ATOM 1383 C CA . THR A 1 176 ? -17.229 -1.624 -12.920 1.00 88.56 176 THR A CA 1
ATOM 1384 C C . THR A 1 176 ? -16.223 -2.096 -11.871 1.00 88.56 176 THR A C 1
ATOM 1386 O O . THR A 1 176 ? -15.441 -3.005 -12.146 1.00 88.56 176 THR A O 1
ATOM 1389 N N . PHE A 1 177 ? -16.248 -1.531 -10.661 1.00 87.38 177 PHE A N 1
ATOM 1390 C CA . PHE A 1 177 ? -15.365 -1.971 -9.576 1.00 87.38 177 PHE A CA 1
ATOM 1391 C C . PHE A 1 177 ? -15.687 -3.394 -9.105 1.00 87.38 177 PHE A C 1
ATOM 1393 O O . PHE A 1 177 ? -14.762 -4.176 -8.899 1.00 87.38 177 PHE A O 1
ATOM 1400 N N . GLU A 1 178 ? -16.966 -3.759 -9.004 1.00 87.31 178 GLU A N 1
ATOM 1401 C CA . GLU A 1 178 ? -17.398 -5.130 -8.692 1.00 87.31 178 GLU A CA 1
ATOM 1402 C C . GLU A 1 178 ? -16.905 -6.142 -9.736 1.00 87.31 178 GLU A C 1
ATOM 1404 O O . GLU A 1 178 ? -16.504 -7.252 -9.387 1.00 87.31 178 GLU A O 1
ATOM 1409 N N . PHE A 1 179 ? -16.883 -5.755 -11.014 1.00 85.06 179 PHE A N 1
ATOM 1410 C CA . PHE A 1 179 ? -16.365 -6.590 -12.096 1.00 85.06 179 PHE A CA 1
ATOM 1411 C C . PHE A 1 179 ? -14.834 -6.717 -12.080 1.00 85.06 179 PHE A C 1
ATOM 1413 O O . PHE A 1 179 ? -14.307 -7.808 -12.298 1.00 85.06 179 PHE A O 1
ATOM 1420 N N . LEU A 1 180 ? -14.112 -5.619 -11.829 1.00 85.81 180 LEU A N 1
ATOM 1421 C CA . LEU A 1 180 ? -12.645 -5.599 -11.860 1.00 85.81 180 LEU A CA 1
ATOM 1422 C C . LEU A 1 180 ? -12.009 -6.207 -10.606 1.00 85.81 180 LEU A C 1
ATOM 1424 O O . LEU A 1 180 ? -10.970 -6.853 -10.716 1.00 85.81 180 LEU A O 1
ATOM 1428 N N . SER A 1 181 ? -12.622 -6.029 -9.433 1.00 85.06 181 SER A N 1
ATOM 1429 C CA . SER A 1 181 ? -12.110 -6.499 -8.138 1.00 85.06 181 SER A CA 1
ATOM 1430 C C . SER A 1 181 ? -11.617 -7.959 -8.140 1.00 85.06 181 SER A C 1
ATOM 1432 O O . SER A 1 181 ? -10.465 -8.176 -7.756 1.00 85.06 181 SER A O 1
ATOM 1434 N N . PRO A 1 182 ? -12.381 -8.956 -8.634 1.00 83.50 182 PRO A N 1
ATOM 1435 C CA . PRO A 1 182 ? -11.920 -10.347 -8.667 1.00 83.50 182 PRO A CA 1
ATOM 1436 C C . PRO A 1 182 ? -10.745 -10.601 -9.625 1.00 83.50 182 PRO A C 1
ATOM 1438 O O . PRO A 1 182 ? -10.054 -11.604 -9.480 1.00 83.50 182 PRO A O 1
ATOM 1441 N N . LEU A 1 183 ? -10.505 -9.727 -10.610 1.00 84.25 183 LEU A N 1
ATOM 1442 C CA . LEU A 1 183 ? -9.425 -9.891 -11.591 1.00 84.25 183 LEU A CA 1
ATOM 1443 C C . LEU A 1 183 ? -8.076 -9.382 -11.065 1.00 84.25 183 LEU A C 1
ATOM 1445 O O . LEU A 1 183 ? -7.038 -9.793 -11.579 1.00 84.25 183 LEU A O 1
ATOM 1449 N N . VAL A 1 184 ? -8.073 -8.505 -10.052 1.00 86.38 184 VAL A N 1
ATOM 1450 C CA . VAL A 1 184 ? -6.861 -7.827 -9.553 1.00 86.38 184 VAL A CA 1
ATOM 1451 C C . VAL A 1 184 ? -5.800 -8.823 -9.088 1.00 86.38 184 VAL A C 1
ATOM 1453 O O . VAL A 1 184 ? -4.623 -8.643 -9.394 1.00 86.38 184 VAL A O 1
ATOM 1456 N N . PHE A 1 185 ? -6.205 -9.898 -8.404 1.00 83.25 185 PHE A N 1
ATOM 1457 C CA . PHE A 1 185 ? -5.272 -10.936 -7.963 1.00 83.25 185 PHE A CA 1
ATOM 1458 C C . PHE A 1 185 ? -4.607 -11.639 -9.151 1.00 83.25 185 PHE A C 1
ATOM 1460 O O . PHE A 1 185 ? -3.385 -11.756 -9.201 1.00 83.25 185 PHE A O 1
ATOM 1467 N N . GLY A 1 186 ? -5.394 -12.029 -10.155 1.00 82.31 186 GLY A N 1
ATOM 1468 C CA . GLY A 1 186 ? -4.854 -12.591 -11.385 1.00 82.31 186 GLY A CA 1
ATOM 1469 C C . GLY A 1 186 ? -3.905 -11.622 -12.095 1.00 82.31 186 GLY A C 1
ATOM 1470 O O . GLY A 1 186 ? -2.805 -12.019 -12.463 1.00 82.31 186 GLY A O 1
ATOM 1471 N N . VAL A 1 187 ? -4.276 -10.343 -12.225 1.00 86.50 187 VAL A N 1
ATOM 1472 C CA . VAL A 1 187 ? -3.419 -9.300 -12.822 1.00 86.50 187 VAL A CA 1
ATOM 1473 C C . VAL A 1 187 ? -2.084 -9.202 -12.082 1.00 86.50 187 VAL A C 1
ATOM 1475 O O . VAL A 1 187 ? -1.029 -9.162 -12.716 1.00 86.50 187 VAL A O 1
ATOM 1478 N N . TYR A 1 188 ? -2.101 -9.246 -10.749 1.00 83.62 188 TYR A N 1
ATOM 1479 C CA . TYR A 1 188 ? -0.889 -9.263 -9.935 1.00 83.62 188 TYR A CA 1
ATOM 1480 C C . TYR A 1 188 ? 0.028 -10.470 -10.248 1.00 83.62 188 TYR A C 1
ATOM 1482 O O . TYR A 1 188 ? 1.246 -10.327 -10.231 1.00 83.62 188 TYR A O 1
ATOM 1490 N N . LEU A 1 189 ? -0.505 -11.628 -10.642 1.00 81.69 189 LEU A N 1
ATOM 1491 C CA . LEU A 1 189 ? 0.319 -12.791 -11.001 1.00 81.69 189 LEU A CA 1
ATOM 1492 C C . LEU A 1 189 ? 0.958 -12.690 -12.397 1.00 81.69 189 LEU A C 1
ATOM 1494 O O . LEU A 1 189 ? 2.105 -13.096 -12.574 1.00 81.69 189 LEU A O 1
ATOM 1498 N N . VAL A 1 190 ? 0.244 -12.157 -13.397 1.00 83.69 190 VAL A N 1
ATOM 1499 C CA . VAL A 1 190 ? 0.726 -12.126 -14.798 1.00 83.69 190 VAL A CA 1
ATOM 1500 C C . VAL A 1 190 ? 1.405 -10.830 -15.224 1.00 83.69 190 VAL A C 1
ATOM 1502 O O . VAL A 1 190 ? 2.193 -10.878 -16.167 1.00 83.69 190 VAL A O 1
ATOM 1505 N N . HIS A 1 191 ? 1.147 -9.686 -14.578 1.00 84.81 191 HIS A N 1
ATOM 1506 C CA . HIS A 1 191 ? 1.656 -8.395 -15.069 1.00 84.81 191 HIS A CA 1
ATOM 1507 C C . HIS A 1 191 ? 3.179 -8.392 -15.231 1.00 84.81 191 HIS A C 1
ATOM 1509 O O . HIS A 1 191 ? 3.684 -7.875 -16.220 1.00 84.81 191 HIS A O 1
ATOM 1515 N N . ASN A 1 192 ? 3.921 -9.023 -14.318 1.00 81.38 192 ASN A N 1
ATOM 1516 C CA . ASN A 1 192 ? 5.375 -9.059 -14.412 1.00 81.38 192 ASN A CA 1
ATOM 1517 C C . ASN A 1 192 ? 5.878 -9.939 -15.562 1.00 81.38 192 ASN A C 1
ATOM 1519 O O . ASN A 1 192 ? 6.852 -9.587 -16.218 1.00 81.38 192 ASN A O 1
ATOM 1523 N N . LEU A 1 193 ? 5.199 -11.057 -15.843 1.00 81.38 193 LEU A N 1
ATOM 1524 C CA . LEU A 1 193 ? 5.499 -11.857 -17.033 1.00 81.38 193 LEU A CA 1
ATOM 1525 C C . LEU A 1 193 ? 5.282 -11.019 -18.293 1.00 81.38 193 LEU A C 1
ATOM 1527 O O . LEU A 1 193 ? 6.128 -11.015 -19.177 1.00 81.38 193 LEU A O 1
ATOM 1531 N N . LEU A 1 194 ? 4.190 -10.256 -18.350 1.00 83.62 194 LEU A N 1
ATOM 1532 C CA . LEU A 1 194 ? 3.928 -9.362 -19.473 1.00 83.62 194 LEU A CA 1
ATOM 1533 C C . LEU A 1 194 ? 4.974 -8.259 -19.601 1.00 83.62 194 LEU A C 1
ATOM 1535 O O . LEU A 1 194 ? 5.392 -7.989 -20.718 1.00 83.62 194 LEU A O 1
ATOM 1539 N N . ILE A 1 195 ? 5.434 -7.659 -18.500 1.00 83.94 195 ILE A N 1
ATOM 1540 C CA . ILE A 1 195 ? 6.509 -6.655 -18.533 1.00 83.94 195 ILE A CA 1
ATOM 1541 C C . ILE A 1 195 ? 7.759 -7.239 -19.198 1.00 83.94 195 ILE A C 1
ATOM 1543 O O . ILE A 1 195 ? 8.269 -6.627 -20.130 1.00 83.94 195 ILE A O 1
ATOM 1547 N N . LEU A 1 196 ? 8.177 -8.454 -18.823 1.00 81.38 196 LEU A N 1
ATOM 1548 C CA . LEU A 1 196 ? 9.362 -9.112 -19.393 1.00 81.38 196 LEU A CA 1
ATOM 1549 C C . LEU A 1 196 ? 9.293 -9.299 -20.919 1.00 81.38 196 LEU A C 1
ATOM 1551 O O . LEU A 1 196 ? 10.329 -9.281 -21.579 1.00 81.38 196 LEU A O 1
ATOM 1555 N N . TYR A 1 197 ? 8.096 -9.465 -21.489 1.00 82.56 197 TYR A N 1
ATOM 1556 C CA . TYR A 1 197 ? 7.913 -9.618 -22.939 1.00 82.56 197 TYR A CA 1
ATOM 1557 C C . TYR A 1 197 ? 7.606 -8.297 -23.658 1.00 82.56 197 TYR A C 1
ATOM 1559 O O . TYR A 1 197 ? 8.071 -8.075 -24.776 1.00 82.56 197 TYR A O 1
ATOM 1567 N N . VAL A 1 198 ? 6.826 -7.412 -23.034 1.00 83.81 198 VAL A N 1
ATOM 1568 C CA . VAL A 1 198 ? 6.399 -6.135 -23.620 1.00 83.81 198 VAL A CA 1
ATOM 1569 C C . VAL A 1 198 ? 7.540 -5.122 -23.596 1.00 83.81 198 VAL A C 1
ATOM 1571 O O . VAL A 1 198 ? 7.691 -4.378 -24.558 1.00 83.81 198 VAL A O 1
ATOM 1574 N N . GLU A 1 199 ? 8.366 -5.093 -22.549 1.00 82.00 199 GLU A N 1
ATOM 1575 C CA . GLU A 1 199 ? 9.429 -4.096 -22.381 1.00 82.00 199 GLU A CA 1
ATOM 1576 C C . GLU A 1 199 ? 10.516 -4.150 -23.474 1.00 82.00 199 GLU A C 1
ATOM 1578 O O . GLU A 1 199 ? 10.804 -3.093 -24.055 1.00 82.00 199 GLU A O 1
ATOM 1583 N N . PRO A 1 200 ? 11.071 -5.322 -23.849 1.00 83.19 200 PRO A N 1
ATOM 1584 C CA . PRO A 1 200 ? 12.021 -5.407 -24.958 1.00 83.19 200 PRO A CA 1
ATOM 1585 C C . PRO A 1 200 ? 11.383 -5.021 -26.293 1.00 83.19 200 PRO A C 1
ATOM 1587 O O . PRO A 1 200 ? 11.995 -4.325 -27.102 1.00 83.19 200 PRO A O 1
ATOM 1590 N N . TRP A 1 201 ? 10.132 -5.430 -26.525 1.00 84.06 201 TRP A N 1
ATOM 1591 C CA . TRP A 1 201 ? 9.416 -5.073 -27.747 1.00 84.06 201 TRP A CA 1
ATOM 1592 C C . TRP A 1 201 ? 9.210 -3.557 -27.847 1.00 84.06 201 TRP A C 1
ATOM 1594 O O . TRP A 1 201 ? 9.516 -2.965 -28.881 1.00 84.06 201 TRP A O 1
ATOM 1604 N N . PHE A 1 202 ? 8.780 -2.920 -26.755 1.00 83.12 202 PHE A N 1
ATOM 1605 C CA . PHE A 1 202 ? 8.533 -1.480 -26.690 1.00 83.12 202 PHE A CA 1
ATOM 1606 C C . PHE A 1 202 ? 9.807 -0.666 -26.903 1.00 83.12 202 PHE A C 1
ATOM 1608 O O . PHE A 1 202 ? 9.795 0.316 -27.635 1.00 83.12 202 PHE A O 1
ATOM 1615 N N . THR A 1 203 ? 10.908 -1.086 -26.280 1.00 79.75 203 THR A N 1
ATOM 1616 C CA . THR A 1 203 ? 12.194 -0.382 -26.365 1.00 79.75 203 THR A CA 1
ATOM 1617 C C . THR A 1 203 ? 12.784 -0.443 -27.776 1.00 79.75 203 THR A C 1
ATOM 1619 O O . THR A 1 203 ? 13.417 0.514 -28.208 1.00 79.75 203 THR A O 1
ATOM 1622 N N . ASN A 1 204 ? 12.527 -1.527 -28.515 1.00 82.62 204 ASN A N 1
ATOM 1623 C CA . ASN A 1 204 ? 13.026 -1.703 -29.880 1.00 82.62 204 ASN A CA 1
ATOM 1624 C C . ASN A 1 204 ? 12.137 -1.063 -30.963 1.00 82.62 204 ASN A C 1
ATOM 1626 O O . ASN A 1 204 ? 12.647 -0.720 -32.025 1.00 82.62 204 ASN A O 1
ATOM 1630 N N . HIS A 1 205 ? 10.827 -0.913 -30.729 1.00 83.56 205 HIS A N 1
ATOM 1631 C CA . HIS A 1 205 ? 9.871 -0.494 -31.771 1.00 83.56 205 HIS A CA 1
ATOM 1632 C C . HIS A 1 205 ? 9.221 0.873 -31.529 1.00 83.56 205 HIS A C 1
ATOM 1634 O O . HIS A 1 205 ? 8.613 1.425 -32.445 1.00 83.56 205 HIS A O 1
ATOM 1640 N N . VAL A 1 206 ? 9.312 1.432 -30.318 1.00 81.75 206 VAL A N 1
ATOM 1641 C CA . VAL A 1 206 ? 8.650 2.692 -29.960 1.00 81.75 206 VAL A CA 1
ATOM 1642 C C . VAL A 1 206 ? 9.698 3.725 -29.559 1.00 81.75 206 VAL A C 1
ATOM 1644 O O . VAL A 1 206 ? 10.309 3.627 -28.501 1.00 81.75 206 VAL A O 1
ATOM 1647 N N . ALA A 1 207 ? 9.854 4.772 -30.372 1.00 79.12 207 ALA A N 1
ATOM 1648 C CA . ALA A 1 207 ? 10.814 5.863 -30.151 1.00 79.12 207 ALA A CA 1
ATOM 1649 C C . ALA A 1 207 ? 10.390 6.872 -29.056 1.00 79.12 207 ALA A C 1
ATOM 1651 O O . ALA A 1 207 ? 10.892 7.993 -28.993 1.00 79.12 207 ALA A O 1
ATOM 1652 N N . ILE A 1 208 ? 9.423 6.507 -28.210 1.00 78.38 208 ILE A N 1
ATOM 1653 C CA . ILE A 1 208 ? 8.952 7.344 -27.105 1.00 78.38 208 ILE A CA 1
ATOM 1654 C C . ILE A 1 208 ? 9.770 6.973 -25.870 1.00 78.38 208 ILE A C 1
ATOM 1656 O O . ILE A 1 208 ? 9.824 5.806 -25.475 1.00 78.38 208 ILE A O 1
ATOM 1660 N N . HIS A 1 209 ? 10.367 7.979 -25.233 1.00 80.56 209 HIS A N 1
ATOM 1661 C CA . HIS A 1 209 ? 11.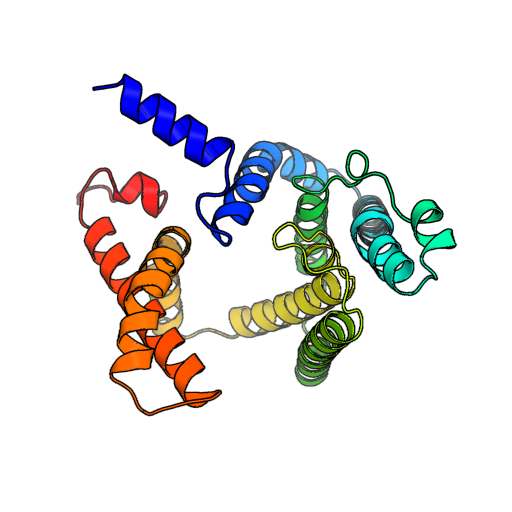187 7.829 -24.031 1.00 80.56 209 HIS A CA 1
ATOM 1662 C C . HIS A 1 209 ? 10.637 8.664 -22.864 1.00 80.56 209 HIS A C 1
ATOM 1664 O O . HIS A 1 209 ? 9.726 9.479 -23.021 1.00 80.56 209 HIS A O 1
ATOM 1670 N N . GLY A 1 210 ? 11.186 8.446 -21.667 1.00 81.31 210 GLY A N 1
ATOM 1671 C CA . GLY A 1 210 ? 10.803 9.175 -20.457 1.00 81.31 210 GLY A CA 1
ATOM 1672 C C . GLY A 1 210 ? 9.421 8.795 -19.917 1.00 81.31 210 GLY A C 1
ATOM 1673 O O . GLY A 1 210 ? 8.920 7.696 -20.152 1.00 81.31 210 GLY A O 1
ATOM 1674 N N . LEU A 1 211 ? 8.796 9.715 -19.175 1.00 82.25 211 LEU A N 1
ATOM 1675 C CA . LEU A 1 211 ? 7.541 9.462 -18.454 1.00 82.25 211 LEU A CA 1
ATOM 1676 C C . LEU A 1 211 ? 6.400 9.008 -19.371 1.00 82.25 211 LEU A C 1
ATOM 1678 O O . LEU A 1 211 ? 5.657 8.098 -19.011 1.00 82.25 211 LEU A O 1
ATOM 1682 N N . ALA A 1 212 ? 6.281 9.596 -20.564 1.00 83.75 212 ALA A N 1
ATOM 1683 C CA . ALA A 1 212 ? 5.245 9.226 -21.527 1.00 83.75 212 ALA A CA 1
ATOM 1684 C C . ALA A 1 212 ? 5.357 7.751 -21.945 1.00 83.75 212 ALA A C 1
ATOM 1686 O O . ALA A 1 212 ? 4.350 7.045 -21.998 1.00 83.75 212 ALA A O 1
ATOM 1687 N N . ALA A 1 213 ? 6.583 7.264 -22.157 1.00 83.94 213 ALA A N 1
ATOM 1688 C CA . ALA A 1 213 ? 6.836 5.860 -22.458 1.00 83.94 213 ALA A CA 1
ATOM 1689 C C . ALA A 1 213 ? 6.431 4.959 -21.288 1.00 83.94 213 ALA A C 1
ATOM 1691 O O . ALA A 1 213 ? 5.769 3.946 -21.495 1.00 83.94 213 ALA A O 1
ATOM 1692 N N . THR A 1 214 ? 6.780 5.344 -20.058 1.00 83.75 214 THR A N 1
ATOM 1693 C CA . THR A 1 214 ? 6.434 4.588 -18.847 1.00 83.75 214 THR A CA 1
ATOM 1694 C C . THR A 1 214 ? 4.923 4.478 -18.659 1.00 83.75 214 THR A C 1
ATOM 1696 O O . THR A 1 214 ? 4.415 3.379 -18.446 1.00 83.75 214 THR A O 1
ATOM 1699 N N . PHE A 1 215 ? 4.182 5.582 -18.797 1.00 87.38 215 PHE A N 1
ATOM 1700 C CA . PHE A 1 215 ? 2.720 5.563 -18.691 1.00 87.38 215 PHE A CA 1
ATOM 1701 C C . PHE A 1 215 ? 2.068 4.755 -19.813 1.00 87.38 215 PHE A C 1
ATOM 1703 O O . PHE A 1 215 ? 1.145 3.984 -19.555 1.00 87.38 215 PHE A O 1
ATOM 1710 N N . MET A 1 216 ? 2.562 4.875 -21.047 1.00 86.50 216 MET A N 1
ATOM 1711 C CA . MET A 1 216 ? 2.043 4.096 -22.170 1.00 86.50 216 MET A CA 1
ATOM 1712 C C . MET A 1 216 ? 2.261 2.594 -21.952 1.00 86.50 216 MET A C 1
ATOM 1714 O O . MET A 1 216 ? 1.319 1.815 -22.087 1.00 86.50 216 MET A O 1
ATOM 1718 N N . ARG A 1 217 ? 3.466 2.186 -21.531 1.00 85.50 217 ARG A N 1
ATOM 1719 C CA . ARG A 1 217 ? 3.774 0.793 -21.166 1.00 85.50 217 ARG A CA 1
ATOM 1720 C C . ARG A 1 217 ? 2.875 0.299 -20.039 1.00 85.50 217 ARG A C 1
ATOM 1722 O O . ARG A 1 217 ? 2.325 -0.791 -20.150 1.00 85.50 217 ARG A O 1
ATOM 1729 N N . TYR A 1 218 ? 2.687 1.104 -18.991 1.00 86.88 218 TYR A N 1
ATOM 1730 C CA . TYR A 1 218 ? 1.795 0.776 -17.879 1.00 86.88 218 TYR A CA 1
ATOM 1731 C C . TYR A 1 218 ? 0.370 0.489 -18.365 1.00 86.88 218 TYR A C 1
ATOM 1733 O O . TYR A 1 218 ? -0.187 -0.553 -18.029 1.00 86.88 218 TYR A O 1
ATOM 1741 N N . ILE A 1 219 ? -0.197 1.366 -19.202 1.00 90.00 219 ILE A N 1
ATO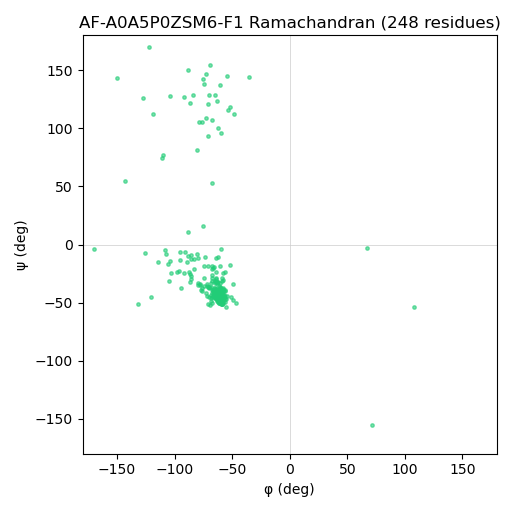M 1742 C CA . ILE A 1 219 ? -1.551 1.194 -19.747 1.00 90.00 219 ILE A CA 1
ATOM 1743 C C . ILE A 1 219 ? -1.636 -0.082 -20.591 1.00 90.00 219 ILE A C 1
ATOM 1745 O O . ILE A 1 219 ? -2.560 -0.872 -20.411 1.00 90.00 219 ILE A O 1
ATOM 1749 N N . VAL A 1 220 ? -0.661 -0.315 -21.474 1.00 89.75 220 VAL A N 1
ATOM 1750 C CA . VAL A 1 220 ? -0.624 -1.507 -22.334 1.00 89.75 220 VAL A CA 1
ATOM 1751 C C . VAL A 1 220 ? -0.559 -2.782 -21.495 1.00 89.75 220 VAL A C 1
ATOM 1753 O O . VAL A 1 220 ? -1.383 -3.676 -21.675 1.00 89.75 220 VAL A O 1
ATOM 1756 N N . VAL A 1 221 ? 0.369 -2.859 -20.539 1.00 89.50 221 VAL A N 1
ATOM 1757 C CA . VAL A 1 221 ? 0.513 -4.022 -19.653 1.00 89.50 221 VAL A CA 1
ATOM 1758 C C . VAL A 1 221 ? -0.744 -4.223 -18.811 1.00 89.50 221 VAL A C 1
ATOM 1760 O O . VAL A 1 221 ? -1.200 -5.358 -18.679 1.00 89.50 221 VAL A O 1
ATOM 1763 N N . ALA A 1 222 ? -1.337 -3.158 -18.268 1.00 89.19 222 ALA A N 1
ATOM 1764 C CA . ALA A 1 222 ? -2.554 -3.247 -17.467 1.00 89.19 222 ALA A CA 1
ATOM 1765 C C . ALA A 1 222 ? -3.732 -3.796 -18.284 1.00 89.19 222 ALA A C 1
ATOM 1767 O O . ALA A 1 222 ? -4.396 -4.735 -17.844 1.00 89.19 222 ALA A O 1
ATOM 1768 N N . ILE A 1 223 ? -3.957 -3.273 -19.494 1.00 90.75 223 ILE A N 1
ATOM 1769 C CA . ILE A 1 223 ? -5.019 -3.746 -20.391 1.00 90.75 223 ILE A CA 1
ATOM 1770 C C . ILE A 1 223 ? -4.781 -5.208 -20.770 1.00 90.75 223 ILE A C 1
ATOM 1772 O O . ILE A 1 223 ? -5.687 -6.025 -20.618 1.00 90.75 223 ILE A O 1
ATOM 1776 N N . LEU A 1 224 ? -3.568 -5.561 -21.20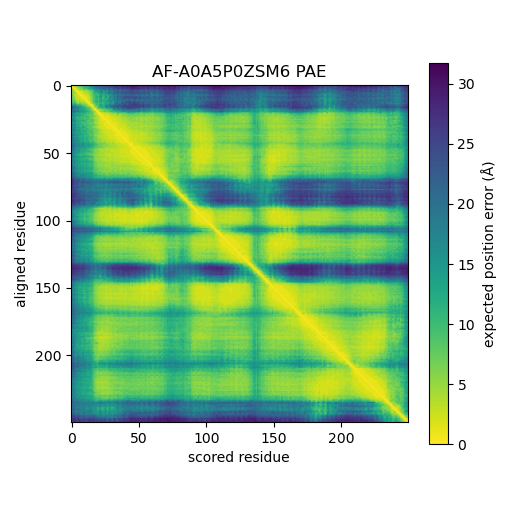4 1.00 90.12 224 LEU A N 1
ATOM 1777 C CA . LEU A 1 224 ? -3.233 -6.940 -21.568 1.00 90.12 224 LEU A CA 1
ATOM 1778 C C . LEU A 1 224 ? -3.419 -7.895 -20.385 1.00 90.12 224 LEU A C 1
ATOM 1780 O O . LEU A 1 224 ? -4.005 -8.962 -20.551 1.00 90.12 224 LEU A O 1
ATOM 1784 N N . SER A 1 225 ? -2.998 -7.494 -19.184 1.00 89.06 225 SER A N 1
ATOM 1785 C CA . SER A 1 225 ? -3.179 -8.291 -17.966 1.00 89.06 225 SER A CA 1
ATOM 1786 C C . SER A 1 225 ? -4.658 -8.533 -17.675 1.00 89.06 225 SER A C 1
ATOM 1788 O O . SER A 1 225 ? -5.059 -9.668 -17.421 1.00 89.06 225 SER A O 1
ATOM 1790 N N . ILE A 1 226 ? -5.482 -7.481 -17.734 1.00 88.88 226 ILE A N 1
ATOM 1791 C CA . ILE A 1 226 ? -6.925 -7.575 -17.485 1.00 88.88 226 ILE A CA 1
ATOM 1792 C C . ILE A 1 226 ? -7.587 -8.471 -18.532 1.00 88.88 226 ILE A C 1
ATOM 17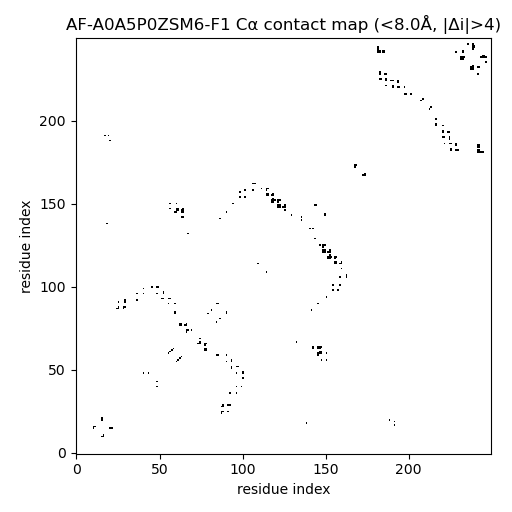94 O O . ILE A 1 226 ? -8.376 -9.334 -18.164 1.00 88.88 226 ILE A O 1
ATOM 1798 N N . VAL A 1 227 ? -7.250 -8.312 -19.815 1.00 88.94 227 VAL A N 1
ATOM 1799 C CA . VAL A 1 227 ? -7.814 -9.116 -20.910 1.00 88.94 227 VAL A CA 1
ATOM 1800 C C . VAL A 1 227 ? -7.441 -10.588 -20.757 1.00 88.94 227 VAL A C 1
ATOM 1802 O O . VAL A 1 227 ? -8.323 -11.443 -20.806 1.00 88.94 227 VAL A O 1
ATOM 1805 N N . ILE A 1 228 ? -6.164 -10.899 -20.516 1.00 87.06 228 ILE A N 1
ATOM 1806 C CA . ILE A 1 228 ? -5.700 -12.280 -20.331 1.00 87.06 228 ILE A CA 1
ATOM 1807 C C . ILE A 1 228 ? -6.417 -12.924 -19.147 1.00 87.06 228 ILE A C 1
ATOM 1809 O O . ILE A 1 228 ? -6.945 -14.027 -19.272 1.00 87.06 228 ILE A O 1
ATOM 1813 N N . ILE A 1 229 ? -6.494 -12.234 -18.010 1.00 86.62 229 ILE A N 1
ATOM 1814 C CA . ILE A 1 229 ? -7.122 -12.793 -16.811 1.00 86.62 229 ILE A CA 1
ATOM 1815 C C . ILE A 1 229 ? -8.632 -12.885 -16.959 1.00 86.62 229 ILE A C 1
ATOM 1817 O O . ILE A 1 229 ? -9.226 -13.853 -16.495 1.00 86.62 229 ILE A O 1
ATOM 1821 N N . TRP A 1 230 ? -9.260 -11.947 -17.661 1.00 84.19 230 TRP A N 1
ATOM 1822 C CA . TRP A 1 230 ? -10.670 -12.044 -18.002 1.00 84.19 230 TRP A CA 1
ATOM 1823 C C . TRP A 1 230 ? -10.961 -13.272 -18.874 1.00 84.19 230 TRP A C 1
ATOM 1825 O O . TRP A 1 230 ? -11.899 -14.004 -18.569 1.00 84.19 230 TRP A O 1
ATOM 1835 N N . ILE A 1 231 ? -10.130 -13.557 -19.883 1.00 84.06 231 ILE A N 1
ATOM 1836 C CA . ILE A 1 231 ? -10.248 -14.765 -20.715 1.00 84.06 231 ILE A CA 1
ATOM 1837 C C . ILE A 1 231 ? -10.030 -16.027 -19.870 1.00 84.06 231 ILE A C 1
ATOM 1839 O O . ILE A 1 231 ? -10.827 -16.960 -19.940 1.00 84.06 231 ILE A O 1
ATOM 1843 N N . LEU A 1 232 ? -8.996 -16.057 -19.025 1.00 80.88 232 LEU A N 1
ATOM 1844 C CA . LEU A 1 232 ? -8.713 -17.203 -18.151 1.00 80.88 232 LEU A CA 1
ATOM 1845 C C . LEU A 1 232 ? -9.829 -17.452 -17.124 1.00 80.88 232 LEU A C 1
ATOM 1847 O O . LEU A 1 232 ? -10.124 -18.599 -16.793 1.00 80.88 232 LEU A O 1
ATOM 1851 N N . ASN A 1 233 ? -10.501 -16.395 -16.668 1.00 77.31 233 ASN A N 1
ATOM 1852 C CA . ASN A 1 233 ? -11.660 -16.462 -15.780 1.00 77.31 233 ASN A CA 1
ATOM 1853 C C . ASN A 1 233 ? -12.887 -17.136 -16.447 1.00 77.31 233 ASN A C 1
ATOM 1855 O O . ASN A 1 233 ? -13.785 -17.633 -15.761 1.00 77.31 233 ASN A O 1
ATOM 1859 N N . LEU A 1 234 ? -12.932 -17.217 -17.783 1.00 75.38 234 LEU A N 1
ATOM 1860 C CA . LEU A 1 234 ? -13.988 -17.941 -18.505 1.00 75.38 234 LEU A CA 1
ATOM 1861 C C . LEU A 1 234 ? -13.826 -19.469 -18.427 1.00 75.38 234 LEU A C 1
ATOM 1863 O O . LEU A 1 234 ? -14.802 -20.187 -18.644 1.00 75.38 234 LEU A O 1
ATOM 1867 N N . ILE A 1 235 ? -12.635 -19.976 -18.088 1.00 76.56 235 ILE A N 1
ATOM 1868 C CA . ILE A 1 235 ? -12.356 -21.415 -18.026 1.00 76.56 235 ILE A CA 1
ATOM 1869 C C . ILE A 1 235 ? -12.743 -21.966 -16.636 1.00 76.56 235 ILE A C 1
ATOM 1871 O O . ILE A 1 235 ? -12.210 -21.508 -15.616 1.00 76.56 235 ILE A O 1
ATOM 1875 N N . PRO A 1 236 ? -13.646 -22.965 -16.547 1.00 57.22 236 PRO A N 1
ATOM 1876 C CA . PRO A 1 236 ? -14.027 -23.566 -15.270 1.00 57.22 236 PRO A CA 1
ATOM 1877 C C . PRO A 1 236 ? -12.828 -24.286 -14.625 1.00 57.22 236 PRO A C 1
ATOM 1879 O O . PRO A 1 236 ? -12.161 -25.090 -15.267 1.00 57.22 236 PRO A O 1
ATOM 1882 N N . GLY A 1 237 ? -12.546 -23.983 -13.351 1.00 63.53 237 GLY A N 1
ATOM 1883 C CA . GLY A 1 237 ? -11.412 -24.520 -12.577 1.00 63.53 237 GLY A CA 1
ATOM 1884 C C . GLY A 1 237 ? -10.303 -23.492 -12.326 1.00 63.53 237 GLY A C 1
ATOM 1885 O O . GLY A 1 237 ? -9.982 -23.203 -11.176 1.00 63.53 237 GLY A O 1
ATOM 1886 N N . ILE A 1 238 ? -9.791 -22.858 -13.385 1.00 62.88 238 ILE A N 1
ATOM 1887 C CA . ILE A 1 238 ? -8.785 -21.780 -13.286 1.00 62.88 238 ILE A CA 1
ATOM 1888 C C . ILE A 1 238 ? -9.388 -20.521 -12.647 1.00 62.88 238 ILE A C 1
ATOM 1890 O O . ILE A 1 238 ? -8.725 -19.832 -11.874 1.00 62.88 238 ILE A O 1
ATOM 1894 N N . ASN A 1 239 ? -10.677 -20.275 -12.891 1.00 59.16 239 ASN A N 1
ATOM 1895 C CA . ASN A 1 239 ? -11.450 -19.211 -12.257 1.00 59.16 239 ASN A CA 1
ATOM 1896 C C . ASN A 1 239 ? -11.326 -19.210 -10.718 1.00 59.16 239 ASN A C 1
ATOM 1898 O O . ASN A 1 239 ? -11.053 -18.169 -10.123 1.00 59.16 239 ASN A O 1
ATOM 1902 N N . TYR A 1 240 ? -11.431 -20.382 -10.081 1.00 61.59 240 TYR A N 1
ATOM 1903 C CA . TYR A 1 240 ? -11.354 -20.488 -8.622 1.00 61.59 240 TYR A CA 1
ATOM 1904 C C . TYR A 1 240 ? -9.968 -20.102 -8.090 1.00 61.59 240 TYR A C 1
ATOM 1906 O O . TYR A 1 240 ? -9.866 -19.403 -7.087 1.00 61.59 240 TYR A O 1
ATOM 1914 N N . LEU A 1 241 ? -8.903 -20.500 -8.792 1.00 60.91 241 LEU A N 1
ATOM 1915 C CA . LEU A 1 241 ? -7.526 -20.182 -8.406 1.00 60.91 241 LEU A CA 1
ATOM 1916 C C . LEU A 1 241 ? -7.174 -18.703 -8.619 1.00 60.91 241 LEU A C 1
ATOM 1918 O O . LEU A 1 241 ? -6.414 -18.144 -7.836 1.00 60.91 241 LEU A O 1
ATOM 1922 N N . LEU A 1 242 ? -7.707 -18.071 -9.670 1.00 60.72 242 LEU A N 1
ATOM 1923 C CA . LEU A 1 242 ? -7.360 -16.692 -10.037 1.00 60.72 242 LEU A CA 1
ATOM 1924 C C . LEU A 1 242 ? -8.266 -15.629 -9.420 1.00 60.72 242 LEU A C 1
ATOM 1926 O O . LEU A 1 242 ? -7.845 -14.483 -9.297 1.00 60.72 242 LEU A O 1
ATOM 1930 N N . THR A 1 243 ? -9.503 -15.975 -9.068 1.00 57.31 243 THR A N 1
ATOM 1931 C CA . THR A 1 243 ? -10.481 -14.995 -8.576 1.00 57.31 243 THR A CA 1
ATOM 1932 C C . THR A 1 243 ? -11.092 -15.352 -7.226 1.00 57.31 243 THR A C 1
ATOM 1934 O O . THR A 1 243 ? -11.846 -14.554 -6.673 1.00 57.31 243 THR A O 1
ATOM 1937 N N . GLY A 1 244 ? -10.818 -16.552 -6.699 1.00 54.81 244 GLY A N 1
ATOM 1938 C CA . GLY A 1 244 ? -11.444 -17.067 -5.478 1.00 54.81 244 GLY A CA 1
ATOM 1939 C C . GLY A 1 244 ? -12.943 -17.361 -5.614 1.00 54.81 244 GLY A C 1
ATOM 1940 O O . GLY A 1 244 ? -13.552 -17.871 -4.676 1.00 54.81 244 GLY A O 1
ATOM 1941 N N . ASN A 1 245 ? -13.552 -17.079 -6.771 1.00 54.53 245 ASN A N 1
ATOM 1942 C CA . ASN A 1 245 ? -14.976 -17.258 -7.003 1.00 54.53 245 ASN A CA 1
ATOM 1943 C C . ASN A 1 245 ? -15.240 -18.508 -7.844 1.00 54.53 245 ASN A C 1
ATOM 1945 O O . ASN A 1 245 ? -14.738 -18.684 -8.950 1.00 54.53 245 ASN A O 1
ATOM 1949 N N . SER A 1 246 ? -16.119 -19.375 -7.348 1.00 49.88 246 SER A N 1
ATOM 1950 C CA . SER A 1 246 ? -16.803 -20.331 -8.211 1.00 49.88 246 SER A CA 1
ATOM 1951 C C . SER A 1 246 ? -17.890 -19.563 -8.955 1.00 49.88 246 SER A C 1
ATOM 1953 O O . SER A 1 246 ? -18.919 -19.219 -8.368 1.00 49.88 246 SER A O 1
ATOM 1955 N N . ARG A 1 247 ? -17.696 -19.273 -10.251 1.00 50.25 247 ARG A N 1
ATOM 1956 C CA . ARG A 1 247 ? -18.850 -19.005 -11.118 1.00 50.25 247 ARG A CA 1
ATOM 1957 C C . ARG A 1 247 ? -19.716 -20.263 -11.075 1.00 50.25 247 ARG A C 1
ATOM 1959 O O . ARG A 1 247 ? -19.462 -21.217 -11.810 1.00 50.25 247 ARG A O 1
ATOM 1966 N N . LYS A 1 248 ? -20.740 -20.276 -10.212 1.00 41.84 248 LYS A N 1
ATOM 1967 C CA . LYS A 1 248 ? -21.850 -21.218 -10.351 1.00 41.84 248 LYS A CA 1
ATOM 1968 C C . LYS A 1 248 ? -22.367 -21.036 -11.773 1.00 41.84 248 LYS A C 1
ATOM 1970 O O . LYS A 1 248 ? -22.818 -19.944 -12.120 1.00 41.84 248 LYS A O 1
ATOM 1975 N N . LYS A 1 249 ? -22.236 -22.084 -12.591 1.00 41.38 249 LYS A N 1
ATOM 1976 C CA . LYS A 1 249 ? -22.962 -22.202 -13.855 1.00 41.38 249 LYS A CA 1
ATOM 1977 C C . LYS A 1 249 ? -24.429 -21.892 -13.540 1.00 41.38 249 LYS A C 1
ATOM 1979 O O . LYS A 1 249 ? -25.032 -22.612 -12.746 1.00 41.38 249 LYS A O 1
ATOM 1984 N N . LYS A 1 250 ? -24.933 -20.773 -14.061 1.00 36.66 250 LYS A N 1
ATOM 1985 C CA . LYS A 1 250 ? -26.363 -20.642 -14.327 1.00 36.66 250 LYS A CA 1
ATOM 1986 C C . LYS A 1 250 ? -26.668 -21.475 -15.559 1.00 36.66 250 LYS A C 1
ATOM 1988 O O . LYS A 1 250 ? -25.800 -21.475 -16.463 1.00 36.66 250 LYS A O 1
#

InterPro domains:
  IPR002656 Acyltransferase 3 domain [PF01757] (13-233)

Mean predicted aligned error: 10.81 Å

Nearest PDB structures (foldseek):
  6lyy-assembly1_A  TM=3.520E-01  e=5.109E+00  Homo sapiens
  7yub-assembly1_R  TM=3.802E-01  e=8.550E+00  Homo sapiens
  6lz0-assembly1_A  TM=3.100E-01  e=8.550E+00  Homo sapiens
  8t3m-assembly1_C  TM=1.316E-01  e=5.353E+00  Rattus norvegicus

pLDDT: mean 75.44, std 15.77, range [36.66, 92.94]

Radius of gyration: 20.96 Å; Cα contacts (8 Å, |Δi|>4): 169; chains: 1; bounding box: 56×55×55 Å

Solvent-accessible surface area (backbone atoms only — not comparable to full-atom values): 14118 Å² total; per-residue (Å²): 115,72,70,60,53,53,50,49,52,47,44,60,73,77,37,72,89,40,96,75,58,57,62,51,60,30,48,54,51,45,62,72,41,40,66,58,52,51,54,47,68,72,73,51,52,72,67,56,54,50,5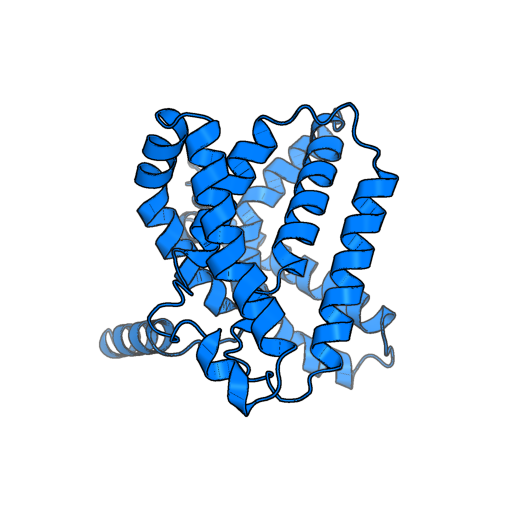1,54,35,48,52,38,46,42,66,50,12,43,36,57,45,51,25,72,76,43,60,78,92,55,24,72,78,46,50,64,49,81,84,69,40,45,73,52,47,56,53,56,49,36,54,55,55,46,52,55,55,55,72,73,52,83,64,87,82,61,58,68,68,58,33,49,49,48,27,50,50,27,50,51,51,44,51,49,56,54,68,73,48,87,81,79,75,54,98,83,49,63,59,82,78,25,27,48,38,47,61,53,22,48,53,28,47,49,54,51,50,53,57,52,57,74,66,64,77,54,67,67,59,52,52,50,49,65,62,47,57,46,42,48,60,31,26,68,70,45,36,63,61,45,45,71,60,48,49,62,52,44,69,74,74,42,95,61,67,67,70,67,33,54,53,51,50,49,52,52,44,51,51,51,24,50,51,55,38,55,58,47,50,70,41,89,68,54,17,38,77,39,42,72,44,76,80,72,84,125

Organism: NCBI:txid2584183

Secondary structure (DSSP, 8-state):
-HHHHHHHHHHHHHS-SSTTGGGHHHHHHHHHHHHHHHHHHHHS-HHHHHHHHHHHHIIIIIHHHHHTTS-HHHHHHH---TTTS-TTTHHHHHHHHHHHHHHTS--TTS-HHHHHHHHHHHHHHHHHHHHHSTT---TT-HHHHH-THHHHHHHHHHHHHHHHHHH---HHHHHHHHHHGGGHHHHHHHHHHHHHHHHHHHHHH----HHHHHHHHHHHHHHHHHHHHHHHHTSTTHHHHHHS------